Protein AF-A0A847CDD3-F1 (afdb_monomer)

Structure (mmCIF, N/CA/C/O backbone):
data_AF-A0A847CDD3-F1
#
_entry.id   AF-A0A847CDD3-F1
#
loop_
_atom_site.group_PDB
_atom_site.id
_atom_site.type_symbol
_atom_site.label_atom_id
_atom_site.label_alt_id
_atom_site.label_comp_id
_atom_site.label_asym_id
_atom_site.label_entity_id
_atom_site.label_seq_id
_atom_site.pdbx_PDB_ins_code
_atom_site.Cartn_x
_atom_site.Cartn_y
_atom_site.Cartn_z
_atom_site.occupancy
_atom_site.B_iso_or_equiv
_atom_site.auth_seq_id
_atom_site.auth_comp_id
_atom_site.auth_asym_id
_atom_site.auth_atom_id
_atom_site.pdbx_PDB_model_num
ATOM 1 N N . MET A 1 1 ? -25.191 10.377 -0.823 1.00 71.06 1 MET A N 1
ATOM 2 C CA . MET A 1 1 ? -24.120 11.396 -0.832 1.00 71.06 1 MET A CA 1
ATOM 3 C C . MET A 1 1 ? -22.890 10.748 -0.231 1.00 71.06 1 MET A C 1
ATOM 5 O O . MET A 1 1 ? -23.019 10.184 0.844 1.00 71.06 1 MET A O 1
ATOM 9 N N . VAL A 1 2 ? -21.761 10.761 -0.938 1.00 87.00 2 VAL A N 1
ATOM 10 C CA . VAL A 1 2 ? -20.498 10.163 -0.476 1.00 87.00 2 VAL A CA 1
ATOM 11 C C . VAL A 1 2 ? -19.805 11.196 0.406 1.00 87.00 2 VAL A C 1
ATOM 13 O O . VAL A 1 2 ? -19.588 12.319 -0.050 1.00 87.00 2 VAL A O 1
ATOM 16 N N . LYS A 1 3 ? -19.543 10.865 1.672 1.00 92.31 3 LYS A N 1
ATOM 17 C CA . LYS A 1 3 ? -18.983 11.831 2.630 1.00 92.31 3 LYS A CA 1
ATOM 18 C C . LYS A 1 3 ? -17.907 11.227 3.516 1.00 92.31 3 LYS A C 1
ATOM 20 O O . LYS A 1 3 ? -16.909 11.892 3.778 1.00 92.31 3 LYS A O 1
ATOM 25 N N . TYR A 1 4 ? -18.127 10.010 3.995 1.00 95.12 4 TYR A N 1
ATOM 26 C CA . TYR A 1 4 ? -17.247 9.392 4.974 1.00 95.12 4 TYR A CA 1
ATOM 27 C C . TYR A 1 4 ? -16.208 8.496 4.315 1.00 95.12 4 TYR A C 1
ATOM 29 O O . TYR A 1 4 ? -16.390 8.020 3.192 1.00 95.12 4 TYR A O 1
ATOM 37 N N . LYS A 1 5 ? -15.127 8.232 5.044 1.00 95.62 5 LYS A N 1
ATOM 38 C CA . LYS A 1 5 ? -14.044 7.334 4.641 1.00 95.62 5 LYS A CA 1
ATOM 39 C C . LYS A 1 5 ? -14.570 5.975 4.171 1.00 95.62 5 LYS A C 1
ATOM 41 O O . LYS A 1 5 ? -14.153 5.483 3.127 1.00 95.62 5 LYS A O 1
ATOM 46 N N . GLU A 1 6 ? -15.541 5.412 4.887 1.00 94.38 6 GLU A N 1
ATOM 47 C CA . GLU A 1 6 ? -16.210 4.160 4.530 1.00 94.38 6 GLU A CA 1
ATOM 48 C C . GLU A 1 6 ? -17.031 4.251 3.241 1.00 94.38 6 GLU A C 1
ATOM 50 O O . GLU A 1 6 ? -17.116 3.269 2.507 1.00 94.38 6 GLU A O 1
ATOM 55 N N . ASP A 1 7 ? -17.636 5.404 2.946 1.00 93.31 7 ASP A N 1
ATOM 56 C CA . ASP A 1 7 ? -18.398 5.592 1.709 1.00 93.31 7 ASP A CA 1
ATOM 57 C C . ASP A 1 7 ? -17.460 5.626 0.503 1.00 93.31 7 ASP A C 1
ATOM 59 O O . ASP A 1 7 ? -17.724 4.960 -0.493 1.00 93.31 7 ASP A O 1
ATOM 63 N N . PHE A 1 8 ? -16.346 6.358 0.607 1.00 94.06 8 PHE A N 1
ATOM 64 C CA . PHE A 1 8 ? -15.323 6.398 -0.440 1.00 94.06 8 PHE A CA 1
ATOM 65 C C . PHE A 1 8 ? -14.672 5.031 -0.647 1.00 94.06 8 PHE A C 1
ATOM 67 O O . PHE A 1 8 ? -14.476 4.612 -1.783 1.00 94.06 8 PHE A O 1
ATOM 74 N N . TYR A 1 9 ? -14.404 4.295 0.434 1.00 93.50 9 TYR A N 1
ATOM 75 C CA . TYR A 1 9 ? -13.865 2.941 0.335 1.00 93.50 9 TYR A CA 1
ATOM 76 C C . TYR A 1 9 ? -14.817 1.969 -0.377 1.00 93.50 9 TYR A C 1
ATOM 78 O O . TYR A 1 9 ? -14.359 1.076 -1.075 1.00 93.50 9 TYR A O 1
ATOM 86 N N . LYS A 1 10 ? -16.139 2.145 -0.281 1.00 91.06 10 LYS A N 1
ATOM 87 C CA . LYS A 1 10 ? -17.091 1.322 -1.052 1.00 91.06 10 LYS A CA 1
ATOM 88 C C . LYS A 1 10 ? -17.055 1.601 -2.558 1.00 91.06 10 LYS A C 1
ATOM 90 O O . LYS A 1 10 ? -17.541 0.775 -3.320 1.00 91.06 10 LYS A O 1
ATOM 95 N N . LEU A 1 11 ? -16.520 2.749 -2.984 1.00 90.12 11 LEU A N 1
ATOM 96 C CA . LEU A 1 11 ? -16.328 3.084 -4.401 1.00 90.12 11 LEU A CA 1
ATOM 97 C C . LEU A 1 11 ? -15.032 2.509 -4.973 1.00 90.12 11 LEU A C 1
ATOM 99 O O . LEU A 1 11 ? -14.842 2.515 -6.187 1.00 90.12 11 LEU A O 1
ATOM 103 N N . TYR A 1 12 ? -14.143 2.012 -4.116 1.00 86.88 12 TYR A N 1
ATOM 104 C CA . TYR A 1 12 ? -13.020 1.205 -4.553 1.00 86.88 12 TYR A CA 1
ATOM 105 C C . TYR A 1 12 ? -13.536 -0.166 -5.003 1.00 86.88 12 TYR A C 1
ATOM 107 O O . TYR A 1 12 ? -14.143 -0.901 -4.222 1.00 86.88 12 TYR A O 1
ATOM 115 N N . HIS A 1 13 ? -13.279 -0.521 -6.262 1.00 74.50 13 HIS A N 1
ATOM 116 C CA . HIS A 1 13 ? -13.729 -1.784 -6.840 1.00 74.50 13 HIS A CA 1
ATOM 117 C C . HIS A 1 13 ? -12.536 -2.614 -7.319 1.00 74.50 13 HIS A C 1
ATOM 119 O O . HIS A 1 13 ? -11.659 -2.143 -8.046 1.00 74.50 13 HIS A O 1
ATOM 125 N N . VAL A 1 14 ? -12.523 -3.896 -6.948 1.00 64.06 14 VAL A N 1
ATOM 126 C CA . VAL A 1 14 ? -11.609 -4.896 -7.519 1.00 64.06 14 VAL A CA 1
ATOM 127 C C . VAL A 1 14 ? -12.432 -5.831 -8.394 1.00 64.06 14 VAL A C 1
ATOM 129 O O . VAL A 1 14 ? -12.955 -6.837 -7.920 1.00 64.06 14 VAL A O 1
ATOM 132 N N . HIS A 1 15 ? -12.590 -5.493 -9.672 1.00 57.50 15 HIS A N 1
ATOM 133 C CA . HIS A 1 15 ? -13.201 -6.413 -10.630 1.00 57.50 15 HIS A CA 1
ATOM 134 C C . HIS A 1 15 ? -12.253 -7.580 -10.948 1.00 57.50 15 HIS A C 1
ATOM 136 O O . HIS A 1 15 ? -11.039 -7.417 -10.968 1.00 57.50 15 HIS A O 1
ATOM 142 N N . TYR A 1 16 ? -12.801 -8.777 -11.174 1.00 50.41 16 TYR A N 1
ATOM 143 C CA . TYR A 1 16 ? -12.016 -9.983 -11.484 1.00 50.41 16 TYR A CA 1
ATOM 144 C C . TYR A 1 16 ? -11.543 -10.023 -12.954 1.00 50.41 16 TYR A C 1
ATOM 146 O O . TYR A 1 16 ? -10.503 -10.600 -13.256 1.00 50.41 16 TYR A O 1
ATOM 154 N N . GLN A 1 17 ? -12.268 -9.364 -13.868 1.00 52.16 17 GLN A N 1
ATOM 155 C CA . GLN A 1 17 ? -11.851 -9.103 -15.252 1.00 52.16 17 GLN A CA 1
ATOM 156 C C . GLN A 1 17 ? -11.508 -7.614 -15.384 1.00 52.16 17 GLN A C 1
ATOM 158 O O . GLN A 1 17 ? -12.393 -6.792 -15.592 1.00 52.16 17 GLN A O 1
ATOM 163 N N . GLN A 1 18 ? -10.235 -7.258 -15.201 1.00 57.94 18 GLN A N 1
ATOM 164 C CA . GLN A 1 18 ? -9.764 -5.866 -15.225 1.00 57.94 18 GLN A CA 1
ATOM 165 C C . GLN A 1 18 ? -9.217 -5.505 -16.600 1.00 57.94 18 GLN A C 1
ATOM 167 O O . GLN A 1 18 ? -8.006 -5.452 -16.807 1.00 57.94 18 GLN A O 1
ATOM 172 N N . TYR A 1 19 ? -10.116 -5.303 -17.560 1.00 52.78 19 TYR A N 1
ATOM 173 C CA . TYR A 1 19 ? -9.759 -4.514 -18.729 1.00 52.78 19 TYR A CA 1
ATOM 174 C C . TYR A 1 19 ? -10.933 -3.626 -19.158 1.00 52.78 19 TYR A C 1
ATOM 176 O O . TYR A 1 19 ? -11.999 -4.166 -19.468 1.00 52.78 19 TYR A O 1
ATOM 184 N N . PRO A 1 20 ? -10.741 -2.294 -19.230 1.00 59.47 20 PRO A N 1
ATOM 185 C CA . PRO A 1 20 ? -9.536 -1.550 -18.830 1.00 59.47 20 PRO A CA 1
ATOM 186 C C . PRO A 1 20 ? -9.270 -1.602 -17.310 1.00 59.47 20 PRO A C 1
ATOM 188 O O . PRO A 1 20 ? -10.120 -2.022 -16.533 1.00 59.47 20 PRO A O 1
ATOM 191 N N . ASP A 1 21 ? -8.042 -1.272 -16.905 1.00 69.19 21 ASP A N 1
ATOM 192 C CA . ASP A 1 21 ? -7.609 -1.309 -15.504 1.00 69.19 21 ASP A CA 1
ATOM 193 C C . ASP A 1 21 ? -7.968 0.019 -14.809 1.00 69.19 21 ASP A C 1
ATOM 195 O O . ASP A 1 21 ? -7.414 1.069 -15.143 1.00 69.19 21 ASP A O 1
ATOM 199 N N . ASP A 1 22 ? -8.877 -0.014 -13.832 1.00 81.50 22 ASP A N 1
ATOM 200 C CA . ASP A 1 22 ? -9.416 1.177 -13.147 1.00 81.50 22 ASP A CA 1
ATOM 201 C C . ASP A 1 22 ? -8.476 1.723 -12.051 1.00 81.50 22 ASP A C 1
ATOM 203 O O . ASP A 1 22 ? -8.897 2.393 -11.109 1.00 81.50 22 ASP A O 1
ATOM 207 N N . CYS A 1 23 ? -7.171 1.444 -12.146 1.00 89.06 23 CYS A N 1
ATOM 208 C CA . CYS A 1 23 ? -6.184 1.792 -11.121 1.00 89.06 23 CYS A CA 1
ATOM 209 C C . CYS A 1 23 ? -6.176 3.286 -10.769 1.00 89.06 23 CYS A C 1
ATOM 211 O O . CYS A 1 23 ? -6.068 3.630 -9.597 1.00 89.06 23 CYS A O 1
ATOM 213 N N . ILE A 1 24 ? -6.291 4.181 -11.758 1.00 91.38 24 ILE A N 1
ATOM 214 C CA . ILE A 1 24 ? -6.281 5.637 -11.517 1.00 91.38 24 ILE A CA 1
ATOM 215 C C . ILE A 1 24 ? -7.527 6.065 -10.736 1.00 91.38 24 ILE A C 1
ATOM 217 O O . ILE A 1 24 ? -7.423 6.840 -9.786 1.00 91.38 24 ILE A O 1
ATOM 221 N N . GLU A 1 25 ? -8.694 5.544 -11.112 1.00 91.81 25 GLU A N 1
ATOM 222 C CA . GLU A 1 25 ? -9.947 5.818 -10.411 1.00 91.81 25 GLU A CA 1
ATOM 223 C C . GLU A 1 25 ? -9.917 5.247 -8.987 1.00 91.81 25 GLU A C 1
ATOM 225 O O . GLU A 1 25 ? -10.252 5.938 -8.025 1.00 91.81 25 GLU A O 1
ATOM 230 N N . ASN A 1 26 ? -9.428 4.019 -8.823 1.00 93.31 26 ASN A N 1
ATOM 231 C CA . ASN A 1 26 ? -9.262 3.405 -7.512 1.00 93.31 26 ASN A CA 1
ATOM 232 C C . ASN A 1 26 ? -8.294 4.191 -6.621 1.00 93.31 26 ASN A C 1
ATOM 234 O O . ASN A 1 26 ? -8.593 4.391 -5.445 1.00 93.31 26 ASN A O 1
ATOM 238 N N . ILE A 1 27 ? -7.160 4.662 -7.157 1.00 95.75 27 ILE A N 1
ATOM 239 C CA . ILE A 1 27 ? -6.238 5.545 -6.424 1.00 95.75 27 ILE A CA 1
ATOM 240 C C . ILE A 1 27 ? -6.985 6.798 -5.971 1.00 95.75 27 ILE A C 1
ATOM 242 O O . ILE A 1 27 ? -6.943 7.128 -4.790 1.00 95.75 27 ILE A O 1
ATOM 246 N N . TYR A 1 28 ? -7.737 7.439 -6.868 1.00 95.50 28 TYR A N 1
ATOM 247 C CA . TYR A 1 28 ? -8.520 8.624 -6.531 1.00 95.50 28 TYR A CA 1
ATOM 248 C C . TYR A 1 28 ? -9.509 8.365 -5.382 1.00 95.50 28 TYR A C 1
ATOM 250 O O . TYR A 1 28 ? -9.529 9.119 -4.405 1.00 95.50 28 TYR A O 1
ATOM 258 N N . TRP A 1 29 ? -10.303 7.292 -5.448 1.00 95.25 29 TRP A N 1
ATOM 259 C CA . TRP A 1 29 ? -11.273 6.978 -4.395 1.00 95.25 29 TRP A CA 1
ATOM 260 C C . TRP A 1 29 ? -10.612 6.626 -3.064 1.00 95.25 29 TRP A C 1
ATOM 262 O O . TRP A 1 29 ? -11.075 7.071 -2.013 1.00 95.25 29 TRP A O 1
ATOM 272 N N . LEU A 1 30 ? -9.505 5.885 -3.094 1.00 97.00 30 LEU A N 1
ATOM 273 C CA . LEU A 1 30 ? -8.749 5.543 -1.894 1.00 97.00 30 LEU A CA 1
ATOM 274 C C . LEU A 1 30 ? -8.085 6.776 -1.263 1.00 97.00 30 LEU A C 1
ATOM 276 O O . LEU A 1 30 ? -8.137 6.927 -0.045 1.00 97.00 30 LEU A O 1
ATOM 280 N N . GLU A 1 31 ? -7.529 7.698 -2.052 1.00 97.56 31 GLU A N 1
ATOM 281 C CA . GLU A 1 31 ? -6.980 8.964 -1.543 1.00 97.56 31 GLU A CA 1
ATOM 282 C C . GLU A 1 31 ? -8.072 9.835 -0.911 1.00 97.56 31 GLU A C 1
ATOM 284 O O . GLU A 1 31 ? -7.881 10.398 0.173 1.00 97.56 31 GLU A O 1
ATOM 289 N N . LYS A 1 32 ? -9.256 9.892 -1.537 1.00 97.38 32 LYS A N 1
ATOM 290 C CA . LYS A 1 32 ? -10.427 10.549 -0.942 1.00 97.38 32 LYS A CA 1
ATOM 291 C C . LYS A 1 32 ? -10.854 9.884 0.356 1.00 97.38 32 LYS A C 1
ATOM 293 O O . LYS A 1 32 ? -11.144 10.598 1.315 1.00 97.38 32 LYS A O 1
ATOM 298 N N . ALA A 1 33 ? -10.824 8.554 0.427 1.00 97.19 33 ALA A N 1
ATOM 299 C CA . ALA A 1 33 ? -11.062 7.845 1.672 1.00 97.19 33 ALA A CA 1
ATOM 300 C C . ALA A 1 33 ? -10.034 8.277 2.727 1.00 97.19 33 ALA A C 1
ATOM 302 O O . ALA A 1 33 ? -10.433 8.776 3.774 1.00 97.19 33 ALA A O 1
ATOM 303 N N . VAL A 1 34 ? -8.725 8.187 2.462 1.00 97.25 34 VAL A N 1
ATOM 304 C CA . VAL A 1 34 ? -7.659 8.549 3.422 1.00 97.25 34 VAL A CA 1
ATOM 305 C C . VAL A 1 34 ? -7.849 9.951 4.020 1.00 97.25 34 VAL A C 1
ATOM 307 O O . VAL A 1 34 ? -7.646 10.114 5.226 1.00 97.25 34 VAL A O 1
ATOM 310 N N . GLN A 1 35 ? -8.316 10.917 3.227 1.00 96.62 35 GLN A N 1
ATOM 311 C CA . GLN A 1 35 ? -8.554 12.304 3.652 1.00 96.62 35 GLN A CA 1
ATOM 312 C C . GLN A 1 35 ? -9.886 12.534 4.383 1.00 96.62 35 GLN A C 1
ATOM 314 O O . GLN A 1 35 ? -10.006 13.501 5.131 1.00 96.62 35 GLN A O 1
ATOM 319 N N . ALA A 1 36 ? -10.893 11.692 4.157 1.00 96.94 36 ALA A N 1
ATOM 320 C CA . ALA A 1 36 ? -12.224 11.877 4.721 1.00 96.94 36 ALA A CA 1
ATOM 321 C C . ALA A 1 36 ? -12.309 11.497 6.208 1.00 96.94 36 ALA A C 1
ATOM 323 O O . ALA A 1 36 ? -11.568 10.640 6.707 1.00 96.94 36 ALA A O 1
ATOM 324 N N . ASP A 1 37 ? -13.287 12.093 6.889 1.00 96.56 37 ASP A N 1
ATOM 325 C CA . ASP A 1 37 ? -13.664 11.725 8.250 1.00 96.56 37 ASP A CA 1
ATOM 326 C C . ASP A 1 37 ? -14.315 10.340 8.296 1.00 96.56 37 ASP A C 1
ATOM 328 O O . ASP A 1 37 ? -14.961 9.884 7.349 1.00 96.56 37 ASP A O 1
ATOM 332 N N . P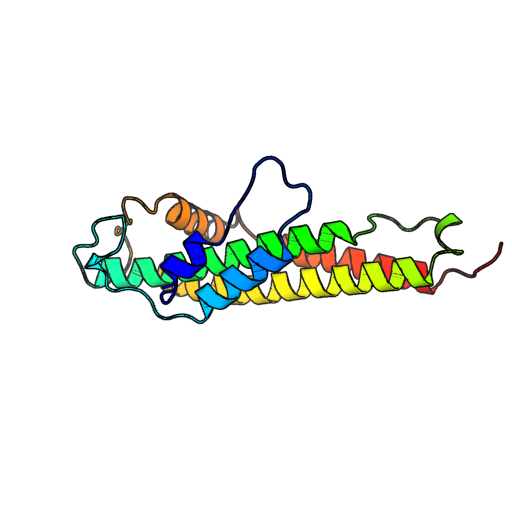HE A 1 38 ? -14.184 9.683 9.442 1.00 96.19 38 PHE A N 1
ATOM 333 C CA . PHE A 1 38 ? -14.896 8.447 9.736 1.00 96.19 38 PHE A CA 1
ATOM 334 C C . PHE A 1 38 ? -16.400 8.691 9.907 1.00 96.19 38 PHE A C 1
ATOM 336 O O . PHE A 1 38 ? -16.815 9.717 10.457 1.00 96.19 38 PHE A O 1
ATOM 343 N N . CYS A 1 39 ? -17.222 7.734 9.475 1.00 93.00 39 CYS A N 1
ATOM 344 C CA . CYS A 1 39 ? -18.643 7.744 9.815 1.00 93.00 39 CYS A CA 1
ATOM 345 C C . CYS A 1 39 ? -18.865 7.527 11.325 1.00 93.00 39 CYS A C 1
ATOM 347 O O . CYS A 1 39 ? -17.958 7.148 12.069 1.00 93.00 39 CYS A O 1
ATOM 349 N N . ASN A 1 40 ? -20.085 7.789 11.803 1.00 92.56 40 ASN A N 1
ATOM 350 C CA . ASN A 1 40 ? -20.440 7.445 13.179 1.00 92.56 40 ASN A CA 1
ATOM 351 C C . ASN A 1 40 ? -20.423 5.907 13.350 1.00 92.56 40 ASN A C 1
ATOM 353 O O . ASN A 1 40 ? -20.962 5.225 12.474 1.00 92.56 40 ASN A O 1
ATOM 357 N N . PRO A 1 41 ? -19.895 5.366 14.469 1.00 91.38 41 PRO A N 1
ATOM 358 C CA . PRO A 1 41 ? -19.825 3.924 14.720 1.00 91.38 41 PRO A CA 1
ATOM 359 C C . PRO A 1 41 ? -21.131 3.149 14.521 1.00 91.38 41 PRO A C 1
ATOM 361 O O . PRO A 1 41 ? -21.101 1.984 14.142 1.00 91.38 41 PRO A O 1
ATOM 364 N N . LEU A 1 42 ? -22.284 3.800 14.715 1.00 89.25 42 LEU A N 1
ATOM 365 C CA . LEU A 1 42 ? -23.611 3.216 14.491 1.00 89.25 42 LEU A CA 1
ATOM 366 C C . LEU A 1 42 ? -23.859 2.752 13.045 1.00 89.25 42 LEU A C 1
ATOM 368 O O . LEU A 1 42 ? -24.757 1.946 12.819 1.00 89.25 42 LEU A O 1
ATOM 372 N N . PHE A 1 43 ? -23.110 3.272 12.069 1.00 88.12 43 PHE A N 1
ATOM 373 C CA . PHE A 1 43 ? -23.285 2.965 10.642 1.00 88.12 43 PHE A CA 1
ATOM 374 C C . PHE A 1 43 ? -22.283 1.941 10.103 1.00 88.12 43 PHE A C 1
ATOM 376 O O . PHE A 1 43 ? -22.229 1.689 8.897 1.00 88.12 43 PHE A O 1
ATOM 383 N N . ILE A 1 44 ? -21.483 1.356 10.988 1.00 87.31 44 ILE A N 1
ATOM 384 C CA . ILE A 1 44 ? -20.469 0.371 10.640 1.00 87.31 44 ILE A CA 1
ATOM 385 C C . ILE A 1 44 ? -21.115 -1.008 10.521 1.00 87.31 44 ILE A C 1
ATOM 387 O O . ILE A 1 44 ? -22.054 -1.340 11.240 1.00 87.31 44 ILE A O 1
ATOM 391 N N . SER A 1 45 ? -20.624 -1.817 9.579 1.00 80.12 45 SER A N 1
ATOM 392 C CA . SER A 1 45 ? -21.195 -3.135 9.277 1.00 80.12 45 SER A CA 1
ATOM 393 C C . SER A 1 45 ? -21.074 -4.128 10.432 1.00 80.12 45 SER A C 1
ATOM 395 O O . SER A 1 45 ? -21.947 -4.976 10.603 1.00 80.12 45 SER A O 1
ATOM 397 N N . SER A 1 46 ? -19.993 -4.042 11.205 1.00 83.81 46 SER A N 1
ATOM 398 C CA . SER A 1 46 ? -19.747 -4.900 12.361 1.00 83.81 46 SER A CA 1
ATOM 399 C C . SER A 1 46 ? -20.043 -4.139 13.646 1.00 83.81 46 SER A C 1
ATOM 401 O O . SER A 1 46 ? -19.756 -2.947 13.759 1.00 83.81 46 SER A O 1
ATOM 403 N N . LYS A 1 47 ? -20.599 -4.839 14.635 1.00 84.50 47 LYS A N 1
ATOM 404 C CA . LYS A 1 47 ? -20.934 -4.247 15.928 1.00 84.50 47 LYS A CA 1
ATOM 405 C C . LYS A 1 47 ? -19.648 -3.931 16.699 1.00 84.50 47 LYS A C 1
ATOM 407 O O . LYS A 1 47 ? -18.913 -4.846 17.055 1.00 84.50 47 LYS A O 1
ATOM 412 N N . LEU A 1 48 ? -19.398 -2.646 16.943 1.00 91.12 48 LEU A N 1
ATOM 413 C CA . LEU A 1 48 ? -18.367 -2.158 17.860 1.00 91.12 48 LEU A CA 1
ATOM 414 C C . LEU A 1 48 ? -19.081 -1.659 19.119 1.00 91.12 48 LEU A C 1
ATOM 416 O O . LEU A 1 48 ? -19.960 -0.801 19.030 1.00 91.12 48 LEU A O 1
ATOM 420 N N . GLU A 1 49 ? -18.756 -2.225 20.275 1.00 89.94 49 GLU A N 1
ATOM 421 C CA . GLU A 1 49 ? -19.445 -1.970 21.544 1.00 89.94 49 GLU A CA 1
ATOM 422 C C . GLU A 1 49 ? -18.665 -1.015 22.452 1.00 89.94 49 GLU A C 1
ATOM 424 O O . GLU A 1 49 ? -19.253 -0.371 23.320 1.00 89.94 49 GLU A O 1
ATOM 429 N N . THR A 1 50 ? -17.351 -0.890 22.246 1.00 94.06 50 THR A N 1
ATOM 430 C CA . THR A 1 50 ? -16.477 -0.068 23.091 1.00 94.06 50 THR A CA 1
ATOM 431 C C . THR A 1 50 ? -15.725 1.006 22.304 1.00 94.06 50 THR A C 1
ATOM 433 O O . THR A 1 50 ? -15.395 0.846 21.127 1.00 94.06 50 THR A O 1
ATOM 436 N N . GLU A 1 51 ? -15.364 2.101 22.980 1.00 94.56 51 GLU A N 1
ATOM 437 C CA . GLU A 1 51 ? -14.517 3.157 22.400 1.00 94.56 51 GLU A CA 1
ATOM 438 C C . GLU A 1 51 ? -13.157 2.624 21.935 1.00 94.56 51 GLU A C 1
ATOM 440 O O . GLU A 1 51 ? -12.582 3.116 20.968 1.00 94.56 51 GLU A O 1
ATOM 445 N N . LYS A 1 52 ? -12.659 1.580 22.600 1.00 95.50 52 LYS A N 1
ATOM 446 C CA . LYS A 1 52 ? -11.376 0.956 22.291 1.00 95.50 52 LYS A CA 1
ATOM 447 C C . LYS A 1 52 ? -11.432 0.113 21.020 1.00 95.50 52 LYS A C 1
ATOM 449 O O . LYS A 1 52 ? -10.501 0.147 20.220 1.00 95.50 52 LYS A O 1
ATOM 454 N N . GLU A 1 53 ? -12.532 -0.604 20.800 1.00 95.50 53 GLU A N 1
ATOM 455 C CA . GLU A 1 53 ? -12.794 -1.275 19.522 1.00 95.50 53 GLU A CA 1
ATOM 456 C C . GLU A 1 53 ? -12.908 -0.261 18.387 1.00 95.50 53 GLU A C 1
ATOM 458 O O . GLU A 1 53 ? -12.330 -0.461 17.319 1.00 95.50 53 GLU A O 1
ATOM 463 N N . TRP A 1 54 ? -13.587 0.861 18.644 1.00 96.25 54 TRP A N 1
ATOM 464 C CA . TRP A 1 54 ? -13.677 1.961 17.692 1.00 96.25 54 TRP A CA 1
ATOM 465 C C . TRP A 1 54 ? -12.312 2.571 17.366 1.00 96.25 54 TRP A C 1
ATOM 467 O O . TRP A 1 54 ? -11.986 2.812 16.204 1.00 96.25 54 TRP A O 1
ATOM 477 N N . GLU A 1 55 ? -11.477 2.792 18.375 1.00 97.19 55 GLU A N 1
ATOM 478 C CA . GLU A 1 55 ? -10.118 3.276 18.183 1.00 97.19 55 GLU A CA 1
ATOM 479 C C . GLU A 1 55 ? -9.294 2.315 17.318 1.00 97.19 55 GLU A C 1
ATOM 481 O O . GLU A 1 55 ? -8.731 2.738 16.304 1.00 97.19 55 GLU A O 1
ATOM 486 N N . LYS A 1 56 ? -9.288 1.021 17.665 1.00 97.31 56 LYS A N 1
ATOM 487 C CA . LYS A 1 56 ? -8.551 0.003 16.911 1.00 97.31 56 LYS A CA 1
ATOM 488 C C . LYS A 1 56 ? -9.038 -0.095 15.468 1.00 97.31 56 LYS A C 1
ATOM 490 O O . LYS A 1 56 ? -8.217 -0.170 14.555 1.00 97.31 56 LYS A O 1
ATOM 495 N N . TYR A 1 57 ? -10.354 -0.041 15.253 1.00 97.38 57 TYR A N 1
ATOM 496 C CA . TYR A 1 57 ? -10.956 -0.066 13.921 1.00 97.38 57 TYR A CA 1
ATOM 497 C C . TYR A 1 57 ? -10.389 1.052 13.048 1.00 97.38 57 TYR A C 1
ATOM 499 O O . TYR A 1 57 ? -9.962 0.796 11.924 1.00 97.38 57 TYR A O 1
ATOM 507 N N . ARG A 1 58 ? -10.314 2.283 13.572 1.00 97.62 58 ARG A N 1
ATOM 508 C CA . ARG A 1 58 ? -9.800 3.424 12.802 1.00 97.62 58 ARG A CA 1
ATOM 509 C C . ARG A 1 58 ? -8.344 3.226 12.387 1.00 97.62 58 ARG A C 1
ATOM 511 O O . ARG A 1 58 ? -7.976 3.596 11.272 1.00 97.62 58 ARG A O 1
ATOM 518 N N . TYR A 1 59 ? -7.527 2.631 13.254 1.00 98.31 59 TYR A N 1
ATOM 519 C CA . TYR A 1 59 ? -6.129 2.337 12.938 1.00 98.31 59 TYR A CA 1
ATOM 520 C C . TYR A 1 59 ? -5.998 1.231 11.892 1.00 98.31 59 TYR A C 1
ATOM 522 O O . TYR A 1 59 ? -5.297 1.422 10.899 1.00 98.31 59 TYR A O 1
ATOM 530 N N . LEU A 1 60 ? -6.722 0.121 12.061 1.00 97.88 60 LEU A N 1
ATOM 531 C CA . LEU A 1 60 ? -6.731 -0.976 11.091 1.00 97.88 60 LEU A CA 1
ATOM 532 C C . LEU A 1 60 ? -7.243 -0.517 9.725 1.00 97.88 60 LEU A C 1
ATOM 534 O O . LEU A 1 60 ? -6.651 -0.855 8.705 1.00 97.88 60 LEU A O 1
ATOM 538 N N . PHE A 1 61 ? -8.287 0.309 9.691 1.00 97.56 61 PHE A N 1
ATOM 539 C CA . PHE A 1 61 ? -8.848 0.796 8.438 1.00 97.56 61 PHE A CA 1
ATOM 540 C C . PHE A 1 61 ? -7.900 1.745 7.701 1.00 97.56 61 PHE A C 1
ATOM 542 O O . PHE A 1 61 ? -7.712 1.613 6.494 1.00 97.56 61 PHE A O 1
ATOM 549 N N . GLN A 1 62 ? -7.238 2.665 8.412 1.00 98.31 62 GLN A N 1
ATOM 550 C CA . GLN A 1 62 ? -6.235 3.535 7.790 1.00 98.31 62 GLN A CA 1
ATOM 551 C C . GLN A 1 62 ? -5.023 2.750 7.292 1.00 98.31 62 GLN A C 1
ATOM 553 O O . GLN A 1 62 ? -4.533 3.022 6.197 1.00 98.31 62 GLN A O 1
ATOM 558 N N . MET A 1 63 ? -4.557 1.759 8.052 1.00 98.50 63 MET A N 1
ATOM 559 C CA . MET A 1 63 ? -3.517 0.843 7.588 1.00 98.50 63 MET A CA 1
ATOM 560 C C . MET A 1 63 ? -3.9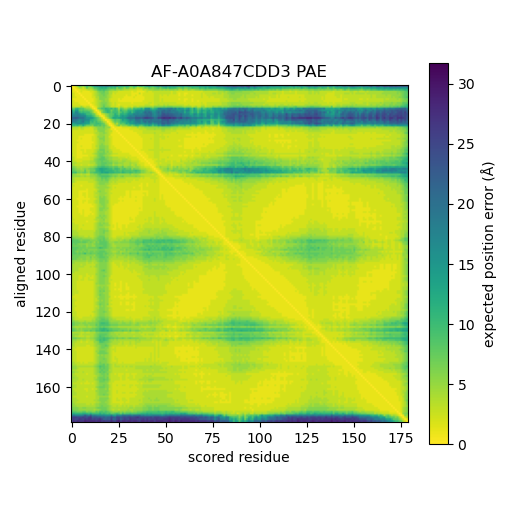64 0.143 6.296 1.00 98.50 63 MET A C 1
ATOM 562 O O . MET A 1 63 ? -3.255 0.209 5.294 1.00 98.50 63 MET A O 1
ATOM 566 N N . HIS A 1 64 ? -5.165 -0.439 6.287 1.00 98.06 64 HIS A N 1
ATOM 567 C CA . HIS A 1 64 ? -5.724 -1.139 5.133 1.00 98.06 64 HIS A CA 1
ATOM 568 C C . HIS A 1 64 ? -5.818 -0.255 3.882 1.00 98.06 64 HIS A C 1
ATOM 570 O O . HIS A 1 64 ? -5.383 -0.664 2.806 1.00 98.06 64 HIS A O 1
ATOM 576 N N . LEU A 1 65 ? -6.332 0.974 4.005 1.00 98.06 65 LEU A N 1
ATOM 577 C CA . LEU A 1 65 ? -6.426 1.914 2.881 1.00 98.06 65 LEU A CA 1
ATOM 578 C C . LEU A 1 65 ? -5.058 2.199 2.256 1.00 98.06 65 LEU A C 1
ATOM 580 O O . LEU A 1 65 ? -4.921 2.169 1.032 1.00 98.06 65 LEU A O 1
ATOM 584 N N . ASN A 1 66 ? -4.037 2.409 3.089 1.00 98.62 66 ASN A N 1
ATOM 585 C CA . ASN A 1 66 ? -2.674 2.606 2.608 1.00 98.62 66 ASN A CA 1
ATOM 586 C C . ASN A 1 66 ? -2.137 1.351 1.906 1.00 98.62 66 ASN A C 1
ATOM 588 O O . ASN A 1 66 ? -1.554 1.467 0.832 1.00 98.62 66 ASN A O 1
ATOM 592 N N . LEU A 1 67 ? -2.397 0.145 2.426 1.00 98.31 67 LEU A N 1
ATOM 593 C CA . LEU A 1 67 ? -2.028 -1.097 1.734 1.00 98.31 67 LEU A CA 1
ATOM 594 C C . LEU A 1 67 ? -2.702 -1.214 0.359 1.00 98.31 67 LEU A C 1
ATOM 596 O O . LEU A 1 67 ? -2.051 -1.610 -0.611 1.00 98.31 67 LEU A O 1
ATOM 600 N N . LYS A 1 68 ? -3.973 -0.814 0.235 1.00 97.38 68 LYS A N 1
ATOM 601 C CA . LYS A 1 68 ? -4.672 -0.804 -1.058 1.00 97.38 68 LYS A CA 1
ATOM 602 C C . LYS A 1 68 ? -4.106 0.230 -2.024 1.00 97.38 68 LYS A C 1
ATOM 604 O O . LYS A 1 68 ? -3.957 -0.091 -3.200 1.00 97.38 68 LYS A O 1
ATOM 609 N N . LEU A 1 69 ? -3.698 1.406 -1.551 1.00 97.88 69 LEU A N 1
ATOM 610 C CA . LEU A 1 69 ? -2.997 2.391 -2.384 1.00 97.88 69 LEU A CA 1
ATOM 611 C C . LEU A 1 69 ? -1.681 1.833 -2.939 1.00 97.88 69 LEU A C 1
ATOM 613 O O . LEU A 1 69 ? -1.416 1.973 -4.134 1.00 97.88 69 LEU A O 1
ATOM 617 N N . ILE A 1 70 ? -0.899 1.120 -2.122 1.00 98.19 70 ILE A N 1
ATOM 618 C CA . ILE A 1 70 ? 0.322 0.441 -2.587 1.00 98.19 70 ILE A CA 1
ATOM 619 C C . ILE A 1 70 ? -0.004 -0.555 -3.704 1.00 98.19 70 ILE A C 1
ATOM 621 O O . ILE A 1 70 ? 0.661 -0.561 -4.741 1.00 98.19 70 ILE A O 1
ATOM 625 N N . GLU A 1 71 ? -1.033 -1.387 -3.514 1.00 95.94 71 GLU A N 1
ATOM 626 C CA . GLU A 1 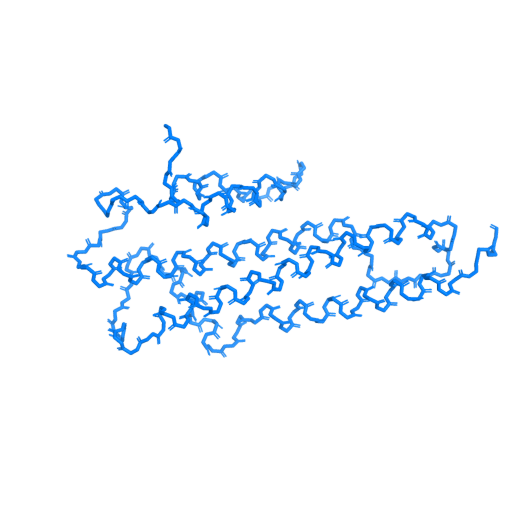71 ? -1.468 -2.367 -4.514 1.00 95.94 71 GLU A CA 1
ATOM 627 C C . GLU A 1 71 ? -1.856 -1.698 -5.840 1.00 95.94 71 GLU A C 1
ATOM 629 O O . GLU A 1 71 ? -1.434 -2.173 -6.898 1.00 95.94 71 GLU A O 1
ATOM 634 N N . GLN A 1 72 ? -2.604 -0.589 -5.802 1.00 95.44 72 GLN A N 1
ATOM 635 C CA . GLN A 1 72 ? -3.007 0.127 -7.017 1.00 95.44 72 GLN A CA 1
ATOM 636 C C . GLN A 1 72 ? -1.820 0.800 -7.715 1.00 95.44 72 GLN A C 1
ATOM 638 O O . GLN A 1 72 ? -1.685 0.690 -8.932 1.00 95.44 72 GLN A O 1
ATOM 643 N N . HIS A 1 73 ? -0.907 1.430 -6.971 1.00 97.06 73 HIS A N 1
ATOM 644 C CA . HIS A 1 73 ? 0.300 2.017 -7.559 1.00 97.06 73 HIS A CA 1
ATOM 645 C C . HIS A 1 73 ? 1.229 0.962 -8.166 1.00 97.06 73 HIS A C 1
ATOM 647 O O . HIS A 1 73 ? 1.817 1.190 -9.224 1.00 97.06 73 HIS A O 1
ATOM 653 N N . LEU A 1 74 ? 1.339 -0.217 -7.548 1.00 96.00 74 LEU A N 1
ATOM 654 C CA . LEU A 1 74 ? 2.072 -1.341 -8.127 1.00 96.00 74 LEU A CA 1
ATOM 655 C C . LEU A 1 74 ? 1.441 -1.815 -9.439 1.00 96.00 74 LEU A C 1
ATOM 657 O O . LEU A 1 74 ? 2.172 -2.084 -10.390 1.00 96.00 74 LEU A O 1
ATOM 661 N N . ARG A 1 75 ? 0.109 -1.927 -9.502 1.00 93.06 75 ARG A N 1
ATOM 662 C CA . ARG A 1 75 ? -0.608 -2.309 -10.730 1.00 93.06 75 ARG A CA 1
ATOM 663 C C . ARG A 1 75 ? -0.426 -1.266 -11.830 1.00 93.06 75 ARG A C 1
ATOM 665 O O . ARG A 1 75 ? 0.056 -1.619 -12.900 1.00 93.06 75 ARG A O 1
ATOM 672 N N . LEU A 1 76 ? -0.661 0.010 -11.525 1.00 94.44 76 LEU A N 1
ATOM 673 C CA . LEU A 1 76 ? -0.468 1.111 -12.470 1.00 94.44 76 LEU A CA 1
ATOM 674 C C . LEU A 1 76 ? 0.972 1.181 -12.995 1.00 94.44 76 LEU A C 1
ATOM 676 O O . LEU A 1 76 ? 1.188 1.355 -14.191 1.00 94.44 76 LEU A O 1
ATOM 680 N N . GLY A 1 77 ? 1.964 1.010 -12.115 1.00 95.88 77 GLY A N 1
ATOM 681 C CA . GLY A 1 77 ? 3.371 0.983 -12.507 1.00 95.88 77 GLY A CA 1
ATOM 682 C C . GLY A 1 77 ? 3.677 -0.154 -13.482 1.00 95.88 77 GLY A C 1
ATOM 683 O O . GLY A 1 77 ? 4.368 0.064 -14.472 1.00 95.88 77 GLY A O 1
ATOM 684 N N . ARG A 1 78 ? 3.101 -1.345 -13.267 1.00 94.00 78 ARG A N 1
ATOM 685 C CA . ARG A 1 78 ? 3.290 -2.510 -14.151 1.00 94.00 78 ARG A CA 1
ATOM 686 C C . ARG A 1 78 ? 2.782 -2.282 -15.573 1.00 94.00 78 ARG A C 1
ATOM 688 O O . ARG A 1 78 ? 3.338 -2.892 -16.479 1.00 94.00 78 ARG A O 1
ATOM 695 N N . THR A 1 79 ? 1.797 -1.409 -15.778 1.00 93.31 79 THR A N 1
ATOM 696 C CA . THR A 1 79 ? 1.280 -1.059 -17.112 1.00 93.31 79 THR A CA 1
ATOM 697 C C . THR A 1 79 ? 2.337 -0.391 -17.994 1.00 93.31 79 THR A C 1
ATOM 699 O O . THR A 1 79 ? 2.326 -0.569 -19.208 1.00 93.31 79 THR A O 1
ATOM 702 N N . TYR A 1 80 ? 3.268 0.354 -17.392 1.00 94.94 80 TYR A N 1
ATOM 703 C CA . TYR A 1 80 ? 4.349 1.051 -18.099 1.00 94.94 80 TYR A CA 1
ATOM 704 C C . TYR A 1 80 ? 5.705 0.342 -17.972 1.00 94.94 80 TYR A C 1
ATOM 706 O O . TYR A 1 80 ? 6.682 0.739 -18.608 1.00 94.94 80 TYR A O 1
ATOM 714 N N . ASP A 1 81 ? 5.782 -0.684 -17.129 1.00 95.50 81 ASP A N 1
ATOM 715 C CA . ASP A 1 81 ? 7.033 -1.315 -16.740 1.00 95.50 81 ASP A CA 1
ATOM 716 C C . ASP A 1 81 ? 7.609 -2.179 -17.866 1.00 95.50 81 ASP A C 1
ATOM 718 O O . ASP A 1 81 ? 6.918 -2.974 -18.505 1.00 95.50 81 ASP A O 1
ATOM 722 N N . LYS A 1 82 ? 8.926 -2.098 -18.039 1.00 94.44 82 LYS A N 1
ATOM 723 C CA . LYS A 1 82 ? 9.688 -2.961 -18.935 1.00 94.44 82 LYS A CA 1
ATOM 724 C C . LYS A 1 82 ? 10.746 -3.698 -18.127 1.00 94.44 82 LYS A C 1
ATOM 726 O O . LYS A 1 82 ? 11.650 -3.091 -17.554 1.00 94.44 82 LYS A O 1
ATOM 731 N N . LYS A 1 83 ? 10.622 -5.029 -18.065 1.00 92.69 83 LYS A N 1
ATOM 732 C CA . LYS A 1 83 ? 11.421 -5.875 -17.158 1.00 92.69 83 LYS A CA 1
ATOM 733 C C . LYS A 1 83 ? 12.905 -5.925 -17.509 1.00 92.69 83 LYS A C 1
ATOM 735 O O . LYS A 1 83 ? 13.724 -5.957 -16.593 1.00 92.69 83 LYS A O 1
ATOM 740 N N . ALA A 1 84 ? 13.237 -5.911 -18.793 1.00 93.12 84 ALA A N 1
ATOM 741 C CA . ALA A 1 84 ? 14.606 -5.944 -19.284 1.00 93.12 84 ALA A CA 1
ATOM 742 C C . ALA A 1 84 ? 14.748 -5.024 -20.496 1.00 93.12 84 ALA A C 1
ATOM 744 O O . ALA A 1 84 ? 13.805 -4.889 -21.281 1.00 93.12 84 ALA A O 1
ATOM 745 N N . ILE A 1 85 ? 15.924 -4.418 -20.625 1.00 94.19 85 ILE A N 1
ATOM 746 C CA . ILE A 1 85 ? 16.318 -3.617 -21.778 1.00 94.19 85 ILE A CA 1
ATOM 747 C C . ILE A 1 85 ? 17.171 -4.496 -22.693 1.00 94.19 85 ILE A C 1
ATOM 749 O O . ILE A 1 85 ? 17.990 -5.285 -22.227 1.00 94.19 85 ILE A O 1
ATOM 753 N N . VAL A 1 86 ? 16.932 -4.414 -23.996 1.00 92.94 86 VAL A N 1
ATOM 754 C CA . VAL A 1 86 ? 17.605 -5.215 -25.024 1.00 92.94 86 VAL A CA 1
ATOM 755 C C . VAL A 1 86 ? 18.009 -4.331 -26.200 1.00 92.94 86 VAL A C 1
ATOM 757 O O . VAL A 1 86 ? 17.452 -3.259 -26.403 1.00 92.94 86 VAL A O 1
ATOM 760 N N . PHE A 1 87 ? 18.996 -4.763 -26.991 1.00 88.88 87 PHE A N 1
ATOM 761 C CA . PHE A 1 87 ? 19.648 -3.902 -27.993 1.00 88.88 87 PHE A CA 1
ATOM 762 C C . PHE A 1 87 ? 18.686 -3.273 -29.020 1.00 88.88 87 PHE A C 1
ATOM 764 O O . PHE A 1 87 ? 18.908 -2.149 -29.461 1.00 88.88 87 PHE A O 1
ATOM 771 N N . TYR A 1 88 ? 17.606 -3.969 -29.385 1.00 89.62 88 TYR A N 1
ATOM 772 C CA . TYR A 1 88 ? 16.614 -3.480 -30.346 1.00 89.62 88 TYR A CA 1
ATOM 773 C C . TYR A 1 88 ? 15.602 -2.491 -29.745 1.00 89.62 88 TYR A C 1
ATOM 775 O O . TYR A 1 88 ? 14.716 -2.027 -30.454 1.00 89.62 88 TYR A O 1
ATOM 783 N N . ASP A 1 89 ? 15.724 -2.144 -28.462 1.00 92.06 89 ASP A N 1
ATOM 784 C CA . ASP A 1 89 ? 14.932 -1.082 -27.838 1.00 92.06 89 ASP A CA 1
ATOM 785 C C . ASP A 1 89 ? 15.466 0.323 -28.156 1.00 92.06 89 ASP A C 1
ATOM 787 O O . ASP A 1 89 ? 14.751 1.305 -27.951 1.00 92.06 89 ASP A O 1
ATOM 791 N N . ALA A 1 90 ? 16.702 0.431 -28.663 1.00 90.31 90 ALA A N 1
ATOM 792 C CA . ALA A 1 90 ? 17.364 1.705 -28.936 1.00 90.31 90 ALA A CA 1
ATOM 793 C C . ALA A 1 90 ? 16.535 2.675 -29.811 1.00 90.31 90 ALA A C 1
ATOM 795 O O . ALA A 1 90 ? 16.462 3.851 -29.447 1.00 90.31 90 ALA A O 1
ATOM 796 N N . PRO A 1 91 ? 15.834 2.235 -30.880 1.00 92.94 91 PRO A N 1
ATOM 797 C CA . PRO A 1 91 ? 14.989 3.125 -31.684 1.00 92.94 91 PRO A CA 1
ATOM 798 C C . PRO A 1 91 ? 13.782 3.712 -30.933 1.00 92.94 91 PRO A C 1
ATOM 800 O O . PRO A 1 91 ? 13.243 4.737 -31.341 1.00 92.94 91 PRO A O 1
ATOM 803 N N . TRP A 1 92 ? 13.342 3.083 -29.839 1.00 93.19 92 TRP A N 1
ATOM 804 C CA . TRP A 1 92 ? 12.184 3.504 -29.033 1.00 93.19 92 TRP A CA 1
ATOM 805 C C . TRP A 1 92 ? 12.584 4.056 -27.663 1.00 93.19 92 TRP A C 1
ATOM 807 O O . TRP A 1 92 ? 11.752 4.199 -26.762 1.00 93.19 92 TRP A O 1
ATOM 817 N N . LYS A 1 93 ? 13.871 4.380 -27.508 1.00 92.88 93 LYS A N 1
ATOM 818 C CA . LYS A 1 93 ? 14.491 4.847 -26.269 1.00 92.88 93 LYS A CA 1
ATOM 819 C C . LYS A 1 93 ? 13.680 5.924 -25.560 1.00 92.88 93 LYS A C 1
ATOM 821 O O . LYS A 1 93 ? 13.379 5.770 -24.381 1.00 92.88 93 LYS A O 1
ATOM 826 N N . ASP A 1 94 ? 13.281 6.976 -26.265 1.00 93.31 94 ASP A N 1
ATOM 827 C CA . ASP A 1 94 ? 12.578 8.099 -25.641 1.00 93.31 94 ASP A CA 1
ATOM 828 C C . ASP A 1 94 ? 11.209 7.696 -25.080 1.00 93.31 94 ASP A C 1
ATOM 830 O O . ASP A 1 94 ? 10.790 8.187 -24.034 1.00 93.31 94 ASP A O 1
ATOM 834 N N . GLU A 1 95 ? 10.495 6.794 -25.755 1.00 95.25 95 GLU A N 1
ATOM 835 C CA . GLU A 1 95 ? 9.202 6.303 -25.283 1.00 95.25 95 GLU A CA 1
ATOM 836 C C . GLU A 1 95 ? 9.353 5.392 -24.066 1.00 95.25 95 GLU A C 1
ATOM 838 O O . GLU A 1 95 ? 8.658 5.569 -23.062 1.00 95.25 95 GLU A O 1
ATOM 843 N N . TYR A 1 96 ? 10.302 4.462 -24.119 1.00 96.00 96 TYR A N 1
ATOM 844 C CA . TYR A 1 96 ? 10.575 3.570 -23.001 1.00 96.00 96 TYR A CA 1
ATOM 845 C C . TYR A 1 96 ? 11.119 4.304 -21.779 1.00 96.00 96 TYR A C 1
ATOM 847 O O . TYR A 1 96 ? 10.722 3.966 -20.666 1.00 96.00 96 TYR A O 1
ATOM 855 N N . LEU A 1 97 ? 11.937 5.345 -21.956 1.00 96.62 97 LEU A N 1
ATOM 856 C CA . LEU A 1 97 ? 12.364 6.201 -20.850 1.00 96.62 97 LEU A CA 1
ATOM 857 C C . LEU A 1 97 ? 11.161 6.864 -20.175 1.00 96.62 97 LEU A C 1
ATOM 859 O O . LEU A 1 97 ? 11.004 6.722 -18.964 1.00 96.62 97 LEU A O 1
ATOM 863 N N . ARG A 1 98 ? 10.253 7.482 -20.945 1.00 97.62 98 ARG A N 1
ATOM 864 C CA . ARG A 1 98 ? 9.027 8.084 -20.386 1.00 97.62 98 ARG A CA 1
ATOM 865 C C . ARG A 1 98 ? 8.175 7.069 -19.619 1.00 97.62 98 ARG A C 1
ATOM 867 O O . ARG A 1 98 ? 7.622 7.390 -18.568 1.00 97.62 98 ARG A O 1
ATOM 874 N N . ASN A 1 99 ? 8.049 5.845 -20.127 1.00 97.94 99 ASN A N 1
ATOM 875 C CA . ASN A 1 99 ? 7.279 4.788 -19.466 1.00 97.94 99 ASN A CA 1
ATOM 876 C C . ASN A 1 99 ? 7.958 4.289 -18.177 1.00 97.94 99 ASN A C 1
ATOM 878 O O . ASN A 1 99 ? 7.298 4.110 -17.150 1.00 97.94 99 ASN A O 1
ATOM 882 N N . 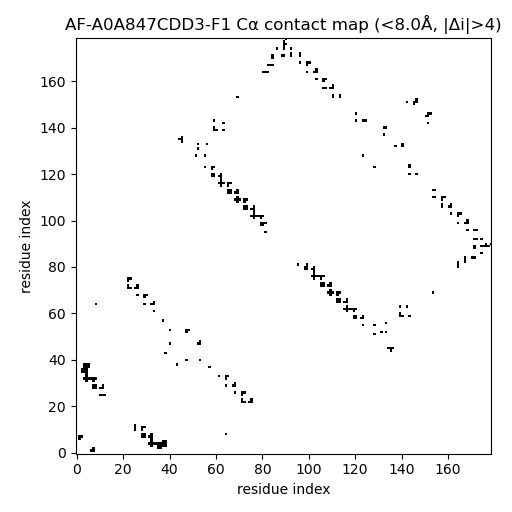LEU A 1 100 ? 9.281 4.134 -18.181 1.00 98.12 100 LEU A N 1
ATOM 883 C CA . LEU A 1 100 ? 10.039 3.748 -16.991 1.00 98.12 100 LEU A CA 1
ATOM 884 C C . LEU A 1 100 ? 10.043 4.851 -15.925 1.00 98.12 100 LEU A C 1
ATOM 886 O O . LEU A 1 100 ? 9.943 4.543 -14.740 1.00 98.12 100 LEU A O 1
ATOM 890 N N . GLU A 1 101 ? 10.070 6.127 -16.310 1.00 98.19 101 GLU A N 1
ATOM 891 C CA . GLU A 1 101 ? 9.921 7.251 -15.377 1.00 98.19 101 GLU A CA 1
ATOM 892 C C . GLU A 1 101 ? 8.543 7.251 -14.697 1.00 98.19 101 GLU A C 1
ATOM 894 O O . GLU A 1 101 ? 8.452 7.409 -13.476 1.00 98.19 101 GLU A O 1
ATOM 899 N N . LYS A 1 102 ? 7.466 6.979 -15.450 1.00 98.19 102 LYS A N 1
ATOM 900 C CA . LYS A 1 102 ? 6.122 6.774 -14.877 1.00 98.19 102 LYS A CA 1
ATOM 901 C C . LYS A 1 102 ? 6.089 5.582 -13.923 1.00 98.19 102 LYS A C 1
ATOM 903 O O . LYS A 1 102 ? 5.532 5.687 -12.829 1.00 98.19 102 LYS A O 1
ATOM 908 N N . THR A 1 103 ? 6.715 4.471 -14.309 1.00 98.31 103 THR A N 1
ATOM 909 C CA . THR A 1 103 ? 6.844 3.271 -13.467 1.00 98.31 103 THR A CA 1
ATOM 910 C C . THR A 1 103 ? 7.536 3.608 -12.146 1.00 98.31 103 THR A C 1
ATOM 912 O O . THR A 1 103 ? 7.037 3.272 -11.071 1.00 98.31 103 THR A O 1
ATOM 915 N N . LEU A 1 104 ? 8.660 4.327 -12.217 1.00 98.44 104 LEU A N 1
ATOM 916 C CA . LEU A 1 104 ? 9.443 4.748 -11.061 1.00 98.44 104 LEU A CA 1
ATOM 917 C C . LEU A 1 104 ? 8.635 5.653 -10.127 1.00 98.44 104 LEU A C 1
ATOM 919 O O . LEU A 1 104 ? 8.659 5.455 -8.913 1.00 98.44 104 LEU A O 1
ATOM 923 N N . SER A 1 105 ? 7.895 6.613 -10.688 1.00 98.44 105 SER A N 1
ATOM 924 C CA . SER A 1 105 ? 6.997 7.485 -9.926 1.00 98.44 105 SER A CA 1
ATOM 925 C C . SER A 1 105 ? 5.929 6.679 -9.178 1.00 98.44 105 SER A C 1
ATOM 927 O O . SER A 1 105 ? 5.7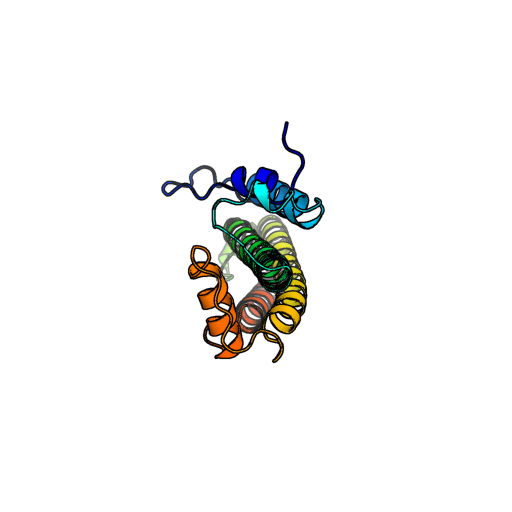53 6.873 -7.975 1.00 98.44 105 SER A O 1
ATOM 929 N N . CYS A 1 106 ? 5.297 5.704 -9.840 1.00 98.38 106 CYS A N 1
ATOM 930 C CA . CYS A 1 106 ? 4.299 4.836 -9.212 1.00 98.38 106 CYS A CA 1
ATOM 931 C C . CYS A 1 106 ? 4.893 4.016 -8.058 1.00 98.38 106 CYS A C 1
ATOM 933 O O . CYS A 1 106 ? 4.320 3.972 -6.971 1.00 98.38 106 CYS A O 1
ATOM 935 N N . TYR A 1 107 ? 6.059 3.394 -8.246 1.00 98.50 107 TYR A N 1
ATOM 936 C CA . TYR A 1 107 ? 6.685 2.601 -7.183 1.00 98.50 107 TYR A CA 1
ATOM 937 C C . TYR A 1 107 ? 7.161 3.468 -6.008 1.00 98.50 107 TYR A C 1
ATOM 939 O O . TYR A 1 107 ? 7.018 3.062 -4.856 1.00 98.50 107 TYR A O 1
ATOM 947 N N . LYS A 1 108 ? 7.650 4.689 -6.263 1.00 98.62 108 LYS A N 1
ATOM 948 C CA . LYS A 1 108 ? 7.993 5.649 -5.198 1.00 98.62 108 LYS A CA 1
ATOM 949 C C . LYS A 1 108 ? 6.755 6.114 -4.422 1.00 98.62 108 LYS A C 1
ATOM 951 O O . LYS A 1 108 ? 6.819 6.188 -3.197 1.00 98.62 108 LYS A O 1
ATOM 956 N N . ALA A 1 109 ? 5.623 6.335 -5.093 1.00 98.50 109 ALA A N 1
ATOM 957 C CA . ALA A 1 109 ? 4.346 6.609 -4.427 1.00 98.50 109 AL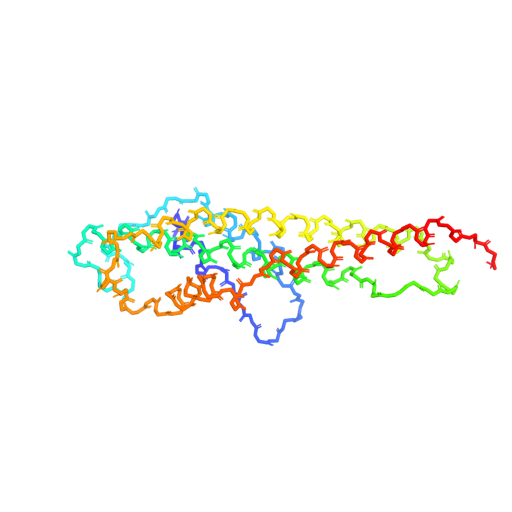A A CA 1
ATOM 958 C C . ALA A 1 109 ? 3.887 5.423 -3.559 1.00 98.50 109 ALA A C 1
ATOM 960 O O . ALA A 1 109 ? 3.511 5.606 -2.404 1.00 98.50 109 ALA A O 1
ATOM 961 N N . GLY A 1 110 ? 4.014 4.189 -4.059 1.00 98.44 110 GLY A N 1
ATOM 962 C CA . GLY A 1 110 ? 3.784 2.988 -3.251 1.00 98.44 110 GLY A CA 1
ATOM 963 C C . GLY A 1 110 ? 4.677 2.936 -2.003 1.00 98.44 110 GLY A C 1
ATOM 964 O O . GLY A 1 110 ? 4.218 2.569 -0.926 1.00 98.44 110 GLY A O 1
ATOM 965 N N . LEU A 1 111 ? 5.943 3.351 -2.103 1.00 98.38 111 LEU A N 1
ATOM 966 C CA . LEU A 1 111 ? 6.845 3.364 -0.948 1.00 98.38 111 LEU A CA 1
ATOM 967 C C . LEU A 1 111 ? 6.429 4.405 0.094 1.00 98.38 111 LEU A C 1
ATOM 969 O O . LEU A 1 111 ? 6.511 4.124 1.288 1.00 98.38 111 LEU A O 1
ATOM 973 N N . TYR A 1 112 ? 5.945 5.568 -0.344 1.00 98.44 112 TYR A N 1
ATOM 974 C CA . TYR A 1 112 ? 5.361 6.569 0.546 1.00 98.44 112 TYR A CA 1
ATOM 975 C C . TYR A 1 112 ? 4.179 5.987 1.337 1.00 98.44 112 TYR A C 1
ATOM 977 O O . TYR A 1 112 ? 4.197 6.001 2.568 1.00 98.44 112 TYR A O 1
ATOM 985 N N . TYR A 1 113 ? 3.215 5.364 0.653 1.00 98.62 113 TYR A N 1
ATOM 986 C CA . TYR A 1 113 ? 2.057 4.756 1.313 1.00 98.62 113 TYR A CA 1
ATOM 987 C C . TYR A 1 113 ? 2.419 3.576 2.223 1.00 98.62 113 TYR A C 1
ATOM 989 O O . TYR A 1 113 ? 1.727 3.325 3.206 1.00 98.62 113 TYR A O 1
ATOM 997 N N . TRP A 1 114 ? 3.531 2.879 1.973 1.00 98.62 114 TRP A N 1
ATOM 998 C CA . TRP A 1 114 ? 4.047 1.896 2.928 1.00 98.62 114 TRP A CA 1
ATOM 999 C C . TRP A 1 114 ? 4.495 2.527 4.249 1.00 98.62 114 TRP A C 1
ATOM 1001 O O . TRP A 1 114 ? 4.225 1.964 5.310 1.00 98.62 114 TRP A O 1
ATOM 1011 N N . GLN A 1 115 ? 5.160 3.685 4.215 1.00 98.38 115 GLN A N 1
ATOM 1012 C CA . GLN A 1 115 ? 5.553 4.370 5.451 1.00 98.38 115 GLN A CA 1
ATOM 1013 C C . GLN A 1 115 ? 4.315 4.815 6.241 1.00 98.38 115 GLN A C 1
ATOM 1015 O O . GLN A 1 115 ? 4.248 4.575 7.444 1.00 98.38 115 GLN A O 1
ATOM 1020 N N . GLU A 1 116 ? 3.296 5.348 5.562 1.00 98.50 116 GLU A N 1
ATOM 1021 C CA . GLU A 1 116 ? 2.007 5.676 6.188 1.00 98.50 116 GLU A CA 1
ATOM 1022 C C . GLU A 1 116 ? 1.323 4.430 6.776 1.00 98.50 116 GLU A C 1
ATOM 1024 O O . GLU A 1 116 ? 0.872 4.449 7.923 1.00 98.50 116 GLU A O 1
ATOM 1029 N N . ALA A 1 117 ? 1.300 3.310 6.044 1.00 98.56 117 ALA A N 1
ATOM 1030 C CA . ALA A 1 117 ? 0.755 2.047 6.543 1.00 98.56 117 ALA A CA 1
ATOM 1031 C C . ALA A 1 117 ? 1.463 1.586 7.825 1.00 98.56 117 ALA A C 1
ATOM 1033 O O . ALA A 1 117 ? 0.786 1.176 8.767 1.00 98.56 117 ALA A O 1
ATOM 1034 N N . LYS A 1 118 ? 2.799 1.705 7.897 1.00 98.31 118 LYS A N 1
ATOM 1035 C CA . LYS A 1 118 ? 3.578 1.366 9.100 1.00 98.31 118 LYS A CA 1
ATOM 1036 C C . LYS A 1 118 ? 3.191 2.223 10.305 1.00 98.31 118 LYS A C 1
ATOM 1038 O O . LYS A 1 118 ? 3.012 1.672 11.385 1.00 98.31 118 LYS A O 1
ATOM 1043 N N . VAL A 1 119 ? 2.973 3.527 10.124 1.00 98.38 119 VAL A N 1
ATOM 1044 C CA . VAL A 1 119 ? 2.528 4.417 11.215 1.00 98.38 119 VAL A CA 1
ATOM 1045 C C . VAL A 1 119 ? 1.186 3.959 11.798 1.00 98.38 119 VAL A C 1
ATOM 1047 O O . VAL A 1 119 ? 0.996 3.947 13.015 1.00 98.38 119 VAL A O 1
ATOM 1050 N N . TRP A 1 120 ? 0.230 3.575 10.948 1.00 98.38 120 TRP A N 1
ATOM 1051 C CA . TRP A 1 120 ? -1.078 3.094 11.410 1.00 98.38 120 TRP A CA 1
ATOM 1052 C C . TRP A 1 120 ? -1.021 1.683 11.994 1.00 98.38 120 TRP A C 1
ATOM 1054 O O . TRP A 1 120 ? -1.688 1.411 12.993 1.00 98.38 120 TRP A O 1
ATOM 1064 N N . TYR A 1 121 ? -0.182 0.819 11.426 1.00 97.75 121 TYR A N 1
ATOM 1065 C CA . TYR A 1 121 ? 0.145 -0.490 11.982 1.00 97.75 121 TYR A CA 1
ATOM 1066 C C . TYR A 1 121 ? 0.698 -0.371 13.409 1.00 97.75 121 TYR A C 1
ATOM 1068 O O . TYR A 1 121 ? 0.187 -1.032 14.309 1.00 97.75 121 TYR A O 1
ATOM 1076 N N . GLU A 1 122 ? 1.676 0.508 13.649 1.00 97.81 122 GLU A N 1
ATOM 1077 C CA . GLU A 1 122 ? 2.280 0.702 14.974 1.00 97.81 122 GLU A CA 1
ATOM 1078 C C . GLU A 1 122 ? 1.233 1.112 16.014 1.00 97.81 122 GLU A C 1
ATOM 1080 O O . GLU A 1 122 ? 1.214 0.570 17.118 1.00 97.81 122 GLU A O 1
ATOM 1085 N N . LYS A 1 123 ? 0.302 1.999 15.639 1.00 97.94 123 LYS A N 1
ATOM 1086 C CA . LYS A 1 123 ? -0.833 2.384 16.493 1.00 97.94 123 LYS A CA 1
ATOM 1087 C C . LYS A 1 123 ? -1.761 1.198 16.775 1.00 97.94 123 LYS A C 1
ATOM 1089 O O . LYS A 1 123 ? -2.151 0.989 17.924 1.00 97.94 123 LYS A O 1
ATOM 1094 N N . ALA A 1 124 ? -2.087 0.402 15.755 1.00 96.50 124 ALA A N 1
ATOM 1095 C CA . ALA A 1 124 ? -2.953 -0.774 15.872 1.00 96.50 124 ALA A CA 1
ATOM 1096 C C . ALA A 1 124 ? -2.309 -1.956 16.623 1.00 96.50 124 ALA A C 1
ATOM 1098 O O . ALA A 1 124 ? -3.031 -2.841 17.086 1.00 96.50 124 ALA A O 1
ATOM 1099 N N . ASN A 1 125 ? -0.977 -1.977 16.737 1.00 95.12 125 ASN A N 1
ATOM 1100 C CA . ASN A 1 125 ? -0.189 -3.041 17.365 1.00 95.12 125 ASN A CA 1
ATOM 1101 C C . ASN A 1 125 ? 0.311 -2.680 18.778 1.00 95.12 125 ASN A C 1
ATOM 1103 O O . ASN A 1 125 ? 1.234 -3.299 19.306 1.00 95.12 125 ASN A O 1
ATOM 1107 N N . THR A 1 126 ? -0.265 -1.649 19.398 1.00 95.38 126 THR A N 1
ATOM 1108 C CA . THR A 1 126 ? 0.073 -1.266 20.773 1.00 95.38 126 THR A CA 1
ATOM 1109 C C . THR A 1 126 ? -0.443 -2.288 21.788 1.00 95.38 126 THR A C 1
ATOM 1111 O O . THR A 1 126 ? -1.478 -2.926 21.596 1.00 95.38 126 THR A O 1
ATOM 1114 N N . SER A 1 127 ? 0.250 -2.403 22.926 1.00 92.88 127 SER A N 1
ATOM 1115 C CA . SER A 1 127 ? -0.099 -3.349 23.997 1.00 92.88 127 SER A CA 1
ATOM 1116 C C . SER A 1 127 ? -1.485 -3.116 24.602 1.00 92.88 127 SER A C 1
ATOM 1118 O O . SER A 1 127 ? -2.068 -4.030 25.186 1.00 92.88 127 SER A O 1
ATOM 1120 N N . SER A 1 128 ? -2.044 -1.912 24.448 1.00 92.44 128 SER A N 1
ATOM 1121 C CA . SER A 1 128 ? -3.414 -1.618 24.856 1.00 92.44 128 SER A CA 1
ATOM 1122 C C . SER A 1 128 ? -4.414 -2.492 24.092 1.00 92.44 128 SER A C 1
ATOM 1124 O O . SER A 1 128 ? -5.420 -2.875 24.679 1.00 92.44 128 SER A O 1
ATOM 1126 N N . PHE A 1 129 ? -4.143 -2.874 22.844 1.00 94.88 129 PHE A N 1
ATOM 1127 C CA . PHE A 1 129 ? -5.018 -3.726 22.035 1.00 94.88 129 PHE A CA 1
ATOM 1128 C C . PHE A 1 129 ? -4.746 -5.227 22.183 1.00 94.88 129 PHE A C 1
ATOM 1130 O O . PHE A 1 129 ? -5.348 -6.027 21.465 1.00 94.88 129 PHE A O 1
ATOM 1137 N N . ASN A 1 130 ? -3.885 -5.632 23.120 1.00 89.81 130 ASN A N 1
ATOM 1138 C CA . ASN A 1 130 ? -3.655 -7.046 23.398 1.00 89.81 130 ASN A CA 1
ATOM 1139 C C . ASN A 1 130 ? -4.973 -7.749 23.746 1.00 89.81 130 ASN A C 1
ATOM 1141 O O . ASN A 1 130 ? -5.768 -7.240 24.535 1.00 89.81 130 ASN A O 1
ATOM 1145 N N . PHE A 1 131 ? -5.178 -8.931 23.159 1.00 90.12 131 PHE A N 1
ATOM 1146 C CA . PHE A 1 131 ? -6.389 -9.753 23.304 1.00 90.12 131 PHE A CA 1
ATOM 1147 C C . PHE A 1 131 ? -7.689 -9.109 22.789 1.00 90.12 131 PHE A C 1
ATOM 1149 O O . PHE A 1 131 ? -8.758 -9.690 22.960 1.00 90.12 131 PHE A O 1
ATOM 1156 N N . LEU A 1 132 ? -7.616 -7.944 22.137 1.00 93.06 132 LEU A N 1
ATOM 1157 C CA . LEU A 1 132 ? -8.750 -7.322 21.465 1.00 93.06 132 LEU A CA 1
ATOM 1158 C C . LEU A 1 132 ? -8.674 -7.629 19.972 1.00 93.06 132 LEU A C 1
ATOM 1160 O O . LEU A 1 132 ? -7.805 -7.089 19.297 1.00 93.06 132 LEU A O 1
ATOM 1164 N N . THR A 1 133 ? -9.588 -8.435 19.441 1.00 92.19 133 THR A N 1
ATOM 1165 C CA . THR A 1 133 ? -9.670 -8.736 18.002 1.00 92.19 133 THR A CA 1
ATOM 1166 C C . THR A 1 133 ? -11.028 -8.309 17.474 1.00 92.19 133 THR A C 1
ATOM 1168 O O . THR A 1 133 ? -12.058 -8.697 18.026 1.00 92.19 133 THR A O 1
ATOM 1171 N N . LEU A 1 134 ? -11.046 -7.518 16.401 1.00 92.81 134 LEU A N 1
ATOM 1172 C CA . LEU A 1 134 ? -12.304 -7.025 15.845 1.00 92.81 134 LEU A CA 1
ATOM 1173 C C . LEU A 1 134 ? -12.983 -8.084 14.972 1.00 92.81 134 LEU A C 1
ATOM 1175 O O . LEU A 1 134 ? -12.525 -8.420 13.877 1.00 92.81 134 LEU A O 1
ATOM 1179 N N . THR A 1 135 ? -14.123 -8.585 15.442 1.00 87.00 135 THR A N 1
ATOM 1180 C CA . THR A 1 135 ? -14.935 -9.540 14.681 1.00 87.00 135 THR A CA 1
ATOM 1181 C C . THR A 1 135 ? -15.582 -8.844 13.479 1.00 87.00 135 THR A C 1
ATOM 1183 O O . THR A 1 135 ? -16.168 -7.774 13.613 1.00 87.00 135 THR A O 1
ATOM 1186 N N . GLY A 1 136 ? -15.468 -9.444 12.291 1.00 89.06 136 GLY A N 1
ATOM 1187 C CA . GLY A 1 136 ? -15.940 -8.882 11.019 1.00 89.06 136 GLY A CA 1
ATOM 1188 C C . GLY A 1 136 ? -14.878 -8.077 10.260 1.00 89.06 136 GLY A C 1
ATOM 1189 O O . GLY A 1 136 ? -15.119 -7.688 9.120 1.00 89.06 136 GLY A O 1
ATOM 1190 N N . TYR A 1 137 ? -13.699 -7.870 10.860 1.00 92.94 137 TYR A N 1
ATOM 1191 C CA . TYR A 1 137 ? -12.535 -7.226 10.237 1.00 92.94 137 TYR A CA 1
ATOM 1192 C C . TYR A 1 137 ? -11.289 -8.118 10.277 1.00 92.94 137 TYR A C 1
ATOM 1194 O O . TYR A 1 137 ? -10.163 -7.621 10.299 1.00 92.94 137 TYR A O 1
ATOM 1202 N N . GLN A 1 138 ? -11.481 -9.442 10.266 1.00 93.62 138 GLN A N 1
ATOM 1203 C CA . GLN A 1 138 ? -10.395 -10.421 10.371 1.00 93.62 138 GLN A CA 1
ATOM 1204 C C . GLN A 1 138 ? -9.327 -10.216 9.294 1.00 93.62 138 GLN A C 1
ATOM 1206 O O . GLN A 1 138 ? -8.150 -10.212 9.616 1.00 93.62 138 GLN A O 1
ATOM 1211 N N . ASN A 1 139 ? -9.720 -9.911 8.054 1.00 94.56 139 ASN A N 1
ATOM 1212 C CA . ASN A 1 139 ? -8.760 -9.654 6.977 1.00 94.56 139 ASN A CA 1
ATOM 1213 C C . ASN A 1 139 ? -7.776 -8.514 7.307 1.00 94.56 139 ASN A C 1
ATOM 1215 O O . ASN A 1 139 ? -6.616 -8.580 6.915 1.00 94.56 139 ASN A O 1
ATOM 1219 N N . TRP A 1 140 ? -8.217 -7.468 8.014 1.00 96.62 140 TRP A N 1
ATOM 1220 C CA . TRP A 1 140 ? -7.350 -6.343 8.389 1.00 96.62 140 TRP A CA 1
ATOM 1221 C C . TRP A 1 140 ? -6.477 -6.678 9.602 1.00 96.62 140 TRP A C 1
ATOM 1223 O O . TRP A 1 140 ? -5.340 -6.222 9.692 1.00 96.62 140 TRP A O 1
ATOM 1233 N N . GLU A 1 141 ? -6.986 -7.494 10.525 1.00 96.75 141 GLU A N 1
ATOM 1234 C CA . GLU A 1 141 ? -6.185 -8.057 11.618 1.00 96.75 141 GLU A CA 1
ATOM 1235 C C . GLU A 1 141 ? -5.079 -8.970 11.067 1.00 96.75 141 GLU A C 1
ATOM 1237 O O . GLU A 1 141 ? -3.930 -8.853 11.487 1.00 96.75 141 GLU A O 1
ATOM 1242 N N . ASP A 1 142 ? -5.392 -9.799 10.070 1.00 97.25 142 ASP A N 1
ATOM 1243 C CA . ASP A 1 142 ? -4.432 -10.673 9.393 1.00 97.25 142 ASP A CA 1
ATOM 1244 C C . ASP A 1 142 ? -3.385 -9.861 8.620 1.00 97.25 142 ASP A C 1
ATOM 1246 O O . ASP A 1 142 ? -2.200 -10.185 8.638 1.00 97.25 142 ASP A O 1
ATOM 1250 N N . GLU A 1 143 ? -3.784 -8.774 7.953 1.00 97.94 143 GLU A N 1
ATOM 1251 C CA . GLU A 1 143 ? -2.836 -7.842 7.333 1.00 97.94 143 GLU A CA 1
ATOM 1252 C C . GLU A 1 143 ? -1.879 -7.238 8.370 1.00 97.94 143 GLU A C 1
ATOM 1254 O O . GLU A 1 143 ? -0.671 -7.217 8.129 1.00 97.94 143 GLU A O 1
ATOM 1259 N N . ARG A 1 144 ? -2.387 -6.802 9.534 1.00 97.56 144 ARG A N 1
ATOM 1260 C CA . ARG A 1 144 ? -1.550 -6.303 10.639 1.00 97.56 144 ARG A CA 1
ATOM 1261 C C . ARG A 1 144 ? -0.580 -7.383 11.109 1.00 97.56 144 ARG A C 1
ATOM 1263 O O . ARG A 1 144 ? 0.604 -7.104 11.280 1.00 97.56 144 ARG A O 1
ATOM 1270 N N . GLU A 1 145 ? -1.072 -8.601 11.311 1.00 97.00 145 GLU A N 1
ATOM 1271 C CA . GLU A 1 145 ? -0.260 -9.727 11.767 1.00 97.00 145 GLU A CA 1
ATOM 1272 C C . GLU A 1 145 ? 0.845 -10.063 10.764 1.00 97.00 145 GLU A C 1
ATOM 1274 O O . GLU A 1 145 ? 1.998 -10.221 11.144 1.00 97.00 145 GLU A O 1
ATOM 1279 N N . ARG A 1 146 ? 0.540 -10.064 9.465 1.00 98.06 146 ARG A N 1
ATOM 1280 C CA . ARG A 1 146 ? 1.536 -10.302 8.412 1.00 98.06 146 ARG A CA 1
ATOM 1281 C C . AR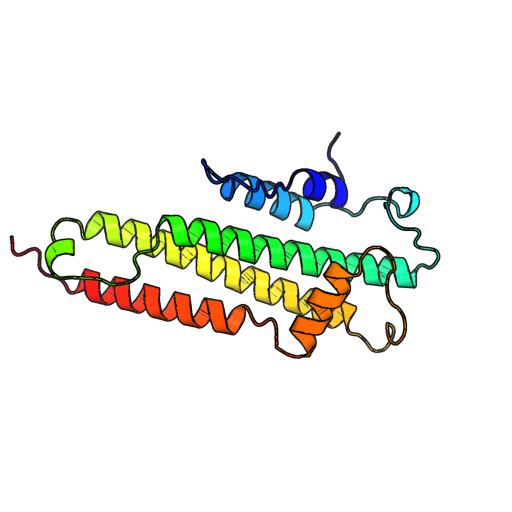G A 1 146 ? 2.598 -9.208 8.345 1.00 98.06 146 ARG A C 1
ATOM 1283 O O . ARG A 1 146 ? 3.740 -9.500 7.993 1.00 98.06 146 ARG A O 1
ATOM 1290 N N . ILE A 1 147 ? 2.254 -7.958 8.666 1.00 97.56 147 ILE A N 1
ATOM 1291 C CA . ILE A 1 147 ? 3.254 -6.889 8.823 1.00 97.56 147 ILE A CA 1
ATOM 1292 C C . ILE A 1 147 ? 4.132 -7.174 10.046 1.00 97.56 147 ILE A C 1
ATOM 1294 O O . ILE A 1 147 ? 5.354 -7.075 9.946 1.00 97.56 147 ILE A O 1
ATOM 1298 N N . PHE A 1 148 ? 3.531 -7.574 11.171 1.00 96.69 148 PHE A N 1
ATOM 1299 C CA . PHE A 1 148 ? 4.247 -7.898 12.407 1.00 96.69 148 PHE A CA 1
ATOM 1300 C C . PHE A 1 148 ? 5.225 -9.070 12.239 1.00 96.69 148 PHE A C 1
ATOM 1302 O O . PHE A 1 148 ? 6.389 -8.959 12.623 1.00 96.69 148 PHE A O 1
ATOM 1309 N N . THR A 1 149 ? 4.791 -10.169 11.619 1.00 97.12 149 THR A N 1
ATOM 1310 C CA . THR A 1 149 ? 5.633 -11.351 11.365 1.00 97.12 149 THR A CA 1
ATOM 1311 C C . THR A 1 149 ? 6.639 -11.139 10.231 1.00 97.12 149 THR A C 1
ATOM 1313 O O . THR A 1 149 ? 7.581 -11.917 10.079 1.00 97.12 149 THR A O 1
ATOM 1316 N N . GLY A 1 150 ? 6.460 -10.087 9.427 1.00 96.31 150 GLY A N 1
ATOM 1317 C CA . GLY A 1 150 ? 7.286 -9.783 8.261 1.00 96.31 150 GLY A CA 1
ATOM 1318 C C . GLY A 1 150 ? 6.916 -10.567 6.997 1.00 96.31 150 GLY A C 1
ATOM 1319 O O . GLY A 1 150 ? 7.586 -10.408 5.973 1.00 96.31 150 GLY A O 1
ATOM 1320 N N . GLU A 1 151 ? 5.848 -11.371 7.026 1.00 97.31 151 GLU A N 1
ATOM 1321 C CA . GLU A 1 151 ? 5.284 -12.032 5.840 1.00 97.31 151 GLU A CA 1
ATOM 1322 C C . GLU A 1 151 ? 4.792 -11.029 4.786 1.00 97.31 151 GLU A C 1
ATOM 1324 O O . GLU A 1 151 ? 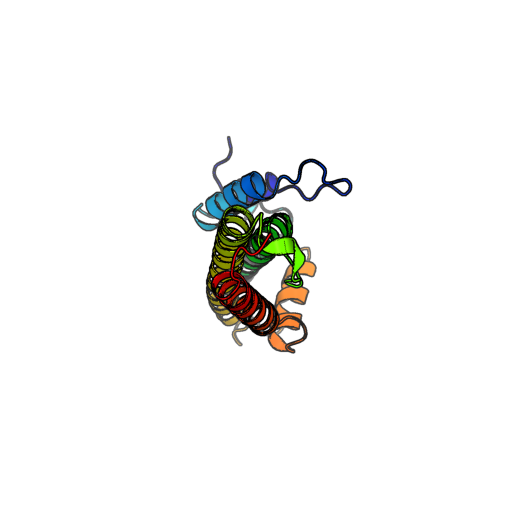4.816 -11.310 3.584 1.00 97.31 151 GLU A O 1
ATOM 1329 N N . LEU A 1 152 ? 4.363 -9.844 5.225 1.00 97.50 152 LEU A N 1
ATOM 1330 C CA . LEU A 1 152 ? 4.043 -8.711 4.371 1.00 97.50 152 LEU A CA 1
ATOM 1331 C C . LEU A 1 152 ? 5.081 -7.605 4.566 1.00 97.50 152 LEU A C 1
ATOM 1333 O O . LEU A 1 152 ? 5.095 -6.910 5.576 1.00 97.50 152 LEU A O 1
ATOM 1337 N N . ASN A 1 153 ? 5.931 -7.408 3.557 1.00 97.38 153 ASN A N 1
ATOM 1338 C CA . ASN A 1 153 ? 6.924 -6.337 3.541 1.00 97.38 153 ASN A CA 1
ATOM 1339 C C . ASN A 1 153 ? 6.982 -5.684 2.153 1.00 97.38 153 ASN A C 1
ATOM 1341 O O . ASN A 1 153 ? 7.745 -6.106 1.276 1.00 97.38 153 ASN A O 1
ATOM 1345 N N . TYR A 1 154 ? 6.156 -4.652 1.947 1.00 97.88 154 TYR A N 1
ATOM 1346 C CA . TYR A 1 154 ? 6.132 -3.935 0.671 1.00 97.88 154 TYR A CA 1
ATOM 1347 C C . TYR A 1 154 ? 7.395 -3.110 0.435 1.00 97.88 154 TYR A C 1
ATOM 1349 O O . TYR A 1 154 ? 7.799 -2.982 -0.712 1.00 97.88 154 TYR A O 1
ATOM 1357 N N . GLU A 1 155 ? 8.070 -2.616 1.472 1.00 97.94 155 GLU A N 1
ATOM 1358 C CA . GLU A 1 155 ? 9.332 -1.875 1.333 1.00 97.94 155 GLU A CA 1
ATOM 1359 C C . GLU A 1 155 ? 10.422 -2.702 0.661 1.00 97.94 155 GLU A C 1
ATOM 1361 O O . GLU A 1 155 ? 11.058 -2.233 -0.281 1.00 97.94 155 GLU A O 1
ATOM 1366 N N . LYS A 1 156 ? 10.578 -3.972 1.049 1.00 97.62 156 LYS A N 1
ATOM 1367 C CA . LYS A 1 156 ? 11.512 -4.889 0.384 1.00 97.62 156 LYS A CA 1
ATOM 1368 C C . LYS A 1 156 ? 11.160 -5.086 -1.092 1.00 97.62 156 LYS A C 1
ATOM 1370 O O . LYS A 1 156 ? 12.052 -5.091 -1.940 1.00 97.62 156 LYS A O 1
ATOM 1375 N N . ILE A 1 157 ? 9.875 -5.271 -1.400 1.00 96.38 157 ILE A N 1
ATOM 1376 C CA . ILE A 1 157 ? 9.402 -5.485 -2.774 1.00 96.38 157 ILE A CA 1
ATOM 1377 C C . ILE A 1 157 ? 9.623 -4.217 -3.606 1.00 96.38 157 ILE A C 1
ATOM 1379 O O . ILE A 1 157 ? 10.255 -4.280 -4.655 1.00 96.38 157 ILE A O 1
ATOM 1383 N N . LEU A 1 158 ? 9.152 -3.069 -3.125 1.00 98.12 158 LEU A N 1
ATOM 1384 C CA . LEU A 1 158 ? 9.216 -1.785 -3.816 1.00 98.12 158 LEU A CA 1
ATOM 1385 C C . LEU A 1 158 ? 10.653 -1.331 -4.035 1.00 98.12 158 LEU A C 1
ATOM 1387 O O . LEU A 1 158 ? 10.988 -0.984 -5.159 1.00 98.12 158 LEU A O 1
ATOM 1391 N N . ASN A 1 159 ? 11.523 -1.409 -3.024 1.00 98.44 159 ASN A N 1
ATOM 1392 C CA . ASN A 1 159 ? 12.932 -1.040 -3.184 1.00 98.44 159 ASN A CA 1
ATOM 1393 C C . ASN A 1 159 ? 13.622 -1.902 -4.246 1.00 98.44 159 ASN A C 1
ATOM 1395 O O . ASN A 1 159 ? 14.342 -1.375 -5.089 1.00 98.44 159 ASN A O 1
ATOM 1399 N N . ARG A 1 160 ? 13.346 -3.214 -4.275 1.00 97.69 160 ARG A N 1
ATOM 1400 C CA . ARG A 1 160 ? 13.866 -4.103 -5.324 1.00 97.69 160 ARG A CA 1
ATOM 1401 C C . ARG A 1 160 ? 13.397 -3.676 -6.716 1.00 97.69 160 ARG A C 1
ATOM 1403 O O . ARG A 1 160 ? 14.205 -3.635 -7.643 1.00 97.69 160 ARG A O 1
ATOM 1410 N N . GLU A 1 161 ? 12.105 -3.392 -6.884 1.00 97.69 161 GLU A N 1
ATOM 1411 C CA . GLU A 1 161 ? 11.564 -2.981 -8.185 1.00 97.69 161 GLU A CA 1
ATOM 1412 C C . GLU A 1 161 ? 12.073 -1.591 -8.602 1.00 97.69 161 GLU A C 1
ATOM 1414 O O . GLU A 1 161 ? 12.443 -1.416 -9.760 1.00 97.69 161 GLU A O 1
ATOM 1419 N N . ILE A 1 162 ? 12.169 -0.636 -7.670 1.00 98.44 162 ILE A N 1
ATOM 1420 C CA . ILE A 1 162 ? 12.731 0.706 -7.888 1.00 98.44 162 ILE A CA 1
ATOM 1421 C C . ILE A 1 162 ? 14.169 0.601 -8.391 1.00 98.44 162 ILE A C 1
ATOM 1423 O O . ILE A 1 162 ? 14.463 1.110 -9.469 1.00 98.44 162 ILE A O 1
ATOM 1427 N N . SER A 1 163 ? 15.039 -0.125 -7.680 1.00 98.31 163 SER A N 1
ATOM 1428 C CA . SER A 1 163 ? 16.439 -0.283 -8.089 1.00 98.31 163 SER A CA 1
ATOM 1429 C C . SER A 1 163 ? 16.573 -0.939 -9.464 1.00 98.31 163 SER A C 1
ATOM 1431 O O . SER A 1 163 ? 17.450 -0.572 -10.245 1.00 98.31 163 SER A O 1
ATOM 1433 N N . ARG A 1 164 ? 15.693 -1.893 -9.801 1.00 97.94 164 ARG A N 1
ATOM 1434 C CA . ARG A 1 164 ? 15.676 -2.491 -11.143 1.00 97.94 164 ARG A CA 1
ATOM 1435 C C . ARG A 1 164 ? 15.259 -1.476 -12.208 1.00 97.94 164 ARG A C 1
ATOM 1437 O O . ARG A 1 164 ? 15.891 -1.416 -13.255 1.00 97.94 164 ARG A O 1
ATOM 1444 N N . VAL A 1 165 ? 14.197 -0.705 -11.974 1.00 98.25 165 VAL A N 1
ATOM 1445 C CA . VAL A 1 165 ? 13.730 0.315 -12.928 1.00 98.25 165 VAL A CA 1
ATOM 1446 C C . VAL A 1 165 ? 14.796 1.387 -13.138 1.00 98.25 165 VAL A C 1
ATOM 1448 O O . VAL A 1 165 ? 15.071 1.737 -14.279 1.00 98.25 165 VAL A O 1
ATOM 1451 N N . GLU A 1 166 ? 15.450 1.848 -12.073 1.00 98.25 166 GLU A N 1
ATOM 1452 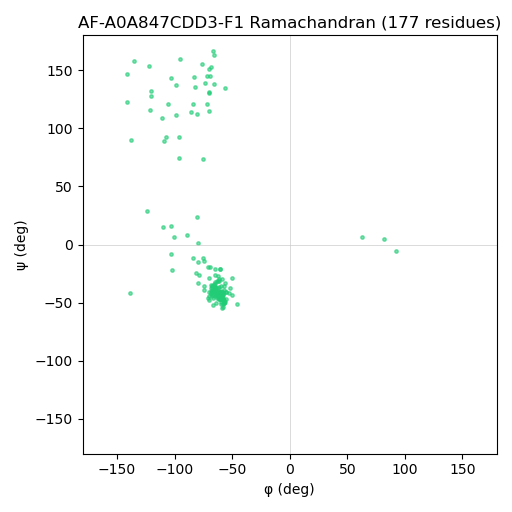C CA . GLU A 1 166 ? 16.557 2.808 -12.161 1.00 98.25 166 GLU A CA 1
ATOM 1453 C C . GLU A 1 166 ? 17.721 2.240 -12.985 1.00 98.25 166 GLU A C 1
ATOM 1455 O O . GLU A 1 166 ? 18.204 2.908 -13.896 1.00 98.25 166 GLU A O 1
ATOM 1460 N N . LYS A 1 167 ? 18.096 0.971 -12.773 1.00 97.81 167 LYS A N 1
ATOM 1461 C CA . LYS A 1 167 ? 19.088 0.293 -13.622 1.00 97.81 167 LYS A CA 1
ATOM 1462 C C . LYS A 1 167 ? 18.669 0.272 -15.098 1.00 97.81 167 LYS A C 1
ATOM 1464 O O . LYS A 1 167 ? 19.486 0.581 -15.959 1.00 97.81 167 LYS A O 1
ATOM 1469 N N . ASN A 1 168 ? 17.414 -0.074 -15.386 1.00 97.56 168 ASN A N 1
ATOM 1470 C CA . ASN A 1 168 ? 16.895 -0.128 -16.755 1.00 97.56 168 ASN A CA 1
ATOM 1471 C C . ASN A 1 168 ? 16.890 1.260 -17.417 1.00 97.56 168 ASN A C 1
ATOM 1473 O O . ASN A 1 168 ? 17.196 1.376 -18.601 1.00 97.56 168 ASN A O 1
ATOM 1477 N N . ILE A 1 169 ? 16.580 2.318 -16.662 1.00 97.50 169 ILE A N 1
ATOM 1478 C CA . ILE A 1 169 ? 16.660 3.702 -17.144 1.00 97.50 169 ILE A CA 1
ATOM 1479 C C . ILE A 1 169 ? 18.100 4.041 -17.539 1.00 97.50 169 ILE A C 1
ATOM 1481 O O . ILE A 1 169 ? 18.317 4.581 -18.623 1.00 97.50 169 ILE A O 1
ATOM 1485 N N . GLU A 1 170 ? 19.082 3.712 -16.699 1.00 96.44 170 GLU A N 1
ATOM 1486 C CA . GLU A 1 170 ? 20.487 4.009 -17.000 1.00 96.44 170 GLU A CA 1
ATOM 1487 C C . GLU A 1 170 ? 21.028 3.187 -18.176 1.00 96.44 170 GLU A C 1
ATOM 1489 O O . GLU A 1 170 ? 21.692 3.733 -19.060 1.00 96.44 170 GLU A O 1
ATOM 1494 N N . GLU A 1 171 ? 20.674 1.902 -18.257 1.00 95.25 171 GLU A N 1
ATOM 1495 C CA . GLU A 1 171 ? 21.004 1.051 -19.403 1.00 95.25 171 GLU A CA 1
ATOM 1496 C C . GLU A 1 171 ? 20.458 1.648 -20.705 1.00 95.25 171 GLU A C 1
ATOM 1498 O O . GLU A 1 171 ? 21.213 1.873 -21.652 1.00 95.25 171 GLU A O 1
ATOM 1503 N N . LEU A 1 172 ? 19.178 2.020 -20.724 1.00 94.12 172 LEU A N 1
ATOM 1504 C CA . LEU A 1 172 ? 18.532 2.617 -21.886 1.00 94.12 172 LEU A CA 1
ATOM 1505 C C . LEU A 1 172 ? 19.125 3.992 -22.254 1.00 94.12 172 LEU A C 1
ATOM 1507 O O . LEU A 1 172 ? 19.319 4.286 -23.434 1.00 94.12 172 LEU A O 1
ATOM 1511 N N . LYS A 1 173 ? 19.483 4.828 -21.268 1.00 93.81 173 LYS A N 1
ATOM 1512 C CA . LYS A 1 173 ? 20.187 6.107 -21.493 1.00 93.81 173 LYS A CA 1
ATOM 1513 C C . LYS A 1 173 ? 21.551 5.916 -22.152 1.00 93.81 173 LYS A C 1
ATOM 1515 O O . LYS A 1 173 ? 21.909 6.729 -23.004 1.00 93.81 173 LYS A O 1
ATOM 1520 N N . SER A 1 174 ? 22.276 4.856 -21.801 1.00 92.25 174 SER A N 1
ATOM 1521 C CA . SER A 1 174 ? 23.589 4.537 -22.379 1.00 92.25 174 SER A CA 1
ATOM 1522 C C . SER A 1 174 ? 23.541 3.952 -23.794 1.00 92.25 174 SER A C 1
ATOM 1524 O O . SER A 1 174 ? 24.573 3.884 -24.457 1.00 92.25 174 SER A O 1
ATOM 1526 N N . MET A 1 175 ? 22.361 3.565 -24.289 1.00 89.19 175 MET A N 1
ATOM 1527 C CA . MET A 1 175 ? 22.224 3.049 -25.649 1.00 89.19 175 MET A CA 1
ATOM 1528 C C . MET A 1 175 ? 22.427 4.152 -26.689 1.00 89.19 175 MET A C 1
ATOM 1530 O O . MET A 1 175 ? 21.794 5.214 -26.628 1.00 89.19 175 MET A O 1
ATOM 1534 N N . GLU A 1 176 ? 23.275 3.866 -27.674 1.00 80.62 176 GLU A N 1
ATOM 1535 C CA . GLU A 1 176 ? 23.384 4.642 -28.906 1.00 80.62 176 GLU A CA 1
ATOM 1536 C C . GLU A 1 176 ? 22.292 4.197 -29.882 1.00 80.62 176 GLU A C 1
ATOM 1538 O O . GLU A 1 176 ? 22.092 3.000 -30.090 1.00 80.62 176 GLU A O 1
ATOM 1543 N N . SER A 1 177 ? 21.615 5.152 -30.526 1.00 64.81 177 SER A N 1
ATOM 1544 C CA . SER A 1 177 ? 20.701 4.852 -31.633 1.00 64.81 177 SER A CA 1
ATOM 1545 C C . SER A 1 177 ? 21.522 4.531 -32.881 1.00 64.81 177 SER A C 1
ATOM 1547 O O . SER A 1 177 ? 21.676 5.350 -33.781 1.00 64.81 177 SER A O 1
ATOM 1549 N N . LYS A 1 178 ? 22.136 3.354 -32.908 1.00 59.81 178 LYS A N 1
ATOM 1550 C CA . LYS A 1 178 ? 22.705 2.781 -34.123 1.00 59.81 178 LYS A CA 1
ATOM 1551 C C . LYS A 1 178 ? 21.652 1.848 -34.667 1.00 59.81 178 LYS A C 1
ATOM 1553 O O . LYS A 1 178 ? 21.650 0.746 -34.164 1.00 59.81 178 LYS A O 1
ATOM 1558 N N . TYR A 1 179 ? 20.775 2.300 -35.561 1.00 54.00 179 TYR A N 1
ATOM 1559 C CA . TYR A 1 179 ? 20.107 1.559 -36.650 1.00 54.00 179 TYR A CA 1
ATOM 1560 C C . TYR A 1 179 ? 19.140 2.513 -37.351 1.00 54.00 179 TYR A C 1
ATOM 1562 O O . TYR A 1 179 ? 18.307 3.122 -36.645 1.00 54.00 179 TYR A O 1
#

Radius of gyration: 19.74 Å; Cα contacts (8 Å, |Δi|>4): 191; chains: 1; bounding box: 48×24×62 Å

Mean predicted aligned error: 4.56 Å

Nearest PDB structures (foldseek):
  8tn1-assembly1_B  TM=3.894E-01  e=8.939E+00  synthetic construct

Sequence (179 aa):
MVKYKEDFYKLYHVHYQQYPDDCIENIYWLEKAVQADFCNPLFISSKLETEKEWEKYRYLFQMHLNLKLIEQHLRLGRTYDKKAIVFYDAPWKDEYLRNLEKTLSCYKAGLYYWQEAKVWYEKANTSSFNFLTLTGYQNWEDERERIFTGELNYEKILNREISRVEKNIEELKSMESKY

Solvent-accessible surface area (backbone atoms only — not comparable to full-atom values): 9991 Å² total; per-residue (Å²): 133,83,69,28,21,65,50,28,47,68,67,42,75,86,67,92,76,64,75,79,70,60,37,69,60,35,40,52,28,43,52,51,14,74,73,34,54,77,64,63,74,90,77,48,95,45,92,67,91,45,74,64,52,50,51,42,47,54,24,38,51,53,18,46,50,24,53,51,44,26,54,31,25,50,53,54,14,54,77,42,51,70,96,73,82,57,85,87,46,38,87,47,37,73,61,52,46,56,27,39,53,51,18,44,51,24,37,50,52,21,46,52,30,47,56,55,19,48,58,24,39,55,64,46,67,35,79,87,45,63,98,63,76,64,72,89,44,53,73,47,53,50,51,48,48,28,44,73,77,53,80,48,54,64,61,65,53,39,52,54,52,42,55,50,47,53,50,44,48,52,56,53,67,71,50,68,76,81,126

Foldseek 3Di:
DQAALVSLQVVQDDDPDPVPPCLVVNLVSLVVSLPGHHDDQVPDPADDDDPVLVQLVVLLSNLVSLVVLLVSLQVQLVVLDDQADDQVCLVVLVVNLVSLVSSLVSLVSSLVSVVSSVVSLVSNPDPVCVPPDGPPPVVSVVVSVCVVVVVDDSNVVSVVSNVSSVVRSVVSVPHDPDD

pLDDT: mean 92.52, std 9.84, range [50.41, 98.62]

Secondary structure (DSSP, 8-state):
---SHHHHHHT----SS-SS-THHHHHHHHHHHHHSPPPPGGGSSS---SHHHHHHHHHHHHHHHHHHHHHHHHHHHHHH--S---GGGGGGHHHHHHHHHHHHHHHHHHHHHHHHHHHHHHHHTSGGGTT---TT-HHHHHHHHHHHHTS--HHHHHHHHHHHHHHHHHHHHH-----